Protein AF-A0A453MZ94-F1 (afdb_monomer)

Nearest PDB structures (foldseek):
  3von-assembly10_V  TM=6.474E-01  e=1.047E-07  Homo sapiens
  3von-assembly1_A  TM=6.525E-01  e=4.270E-07  Homo sapiens
  3von-assembly7_O  TM=6.422E-01  e=2.378E-07  Homo sapiens
  2zfy-assembly1_A  TM=6.353E-01  e=2.378E-07  Homo sapiens
  6ks5-assembly1_A  TM=3.663E-01  e=7.118E-03  Legionella pneumophila

Solvent-accessible surface area (backbone atoms only — not comparable to full-atom values): 12414 Å² total; per-residue (Å²): 133,82,83,75,75,79,85,77,70,60,67,77,54,43,64,60,12,46,50,46,40,51,55,49,51,53,52,53,53,49,51,69,69,45,99,59,55,75,65,58,44,49,51,53,53,50,60,60,67,65,45,66,86,78,40,45,45,36,54,43,30,54,24,45,50,23,38,53,46,41,67,75,42,38,89,75,44,36,86,75,35,66,56,40,59,76,61,77,42,52,67,68,56,46,30,59,70,53,43,43,45,82,94,52,78,79,52,71,68,51,50,35,35,41,26,58,75,68,70,43,30,31,30,40,34,40,89,92,40,100,59,69,47,70,62,32,73,59,96,91,49,97,60,62,79,42,41,34,39,39,78,88,85,49,79,42,85,56,77,84,78,77,82,65,82,76,78,72,71,83,80,81,80,81,76,85,80,84,88,86,90,84,91,84,84,88,81,90,86,86,83,86,84,88,77,90,133

Foldseek 3Di:
DDPPPPPLVLVVLQVVLVVLLVVVVVLLVVLVPDPDDPVVSVVVVCVCVVDCVSCVSPQLNLLVQLLSQCVVPVVVQQVVPCCCVVPVDPSSVCSVPARNDPPHDDDLSSVLSSCVSVVAWEWEDEPVDPDIDGSDDDPPDPDGPWYWYDDPRDTDTDDDDDDDPVVPPPPPPPDDDDDDDDDDDDDDDDDDDDDDD

InterPro domains:
  IPR019400 Peptidase C65, otubain [PF10275] (18-160)
  IPR038765 Papain-like cysteine peptidase superfamily [SSF54001] (11-161)
  IPR042467 Peptidase C65, otubain, subdomain 2 [G3DSA:1.20.1300.20] (1-120)

Radius of gyration: 31.37 Å; Cα contacts (8 Å, |Δi|>4): 162; chains: 1; bounding box: 86×93×52 Å

Mean predicted aligned error: 13.34 Å

Sequence (197 aa):
MSVQHANLGWNSEFSRTSRAFEELIEKVMRWKGTESTSSCRKEELLQFFSTYEKTQDIFAFLRLLVAIHICSHSEEYVPHIPEVDEGNCSLEVWCFEQVIPARVDADHVMLVALATALEVPLRTESFQQGYARDIYTGPGFPRPNVTLLYTGNHYNIIYPRAPSAESSSHQASKREDPADQSSSHQASQREEPAGQS

Structure (mmCIF, N/CA/C/O backbone):
data_AF-A0A453MZ94-F1
#
_entry.id   AF-A0A453MZ94-F1
#
loop_
_atom_site.group_PDB
_atom_site.id
_atom_site.type_symbol
_atom_site.label_atom_id
_atom_site.label_alt_id
_atom_site.label_comp_id
_atom_site.label_asym_id
_atom_site.label_entity_id
_atom_site.label_seq_id
_atom_site.pdbx_PDB_ins_code
_atom_site.Cartn_x
_atom_site.Cartn_y
_atom_site.Cartn_z
_atom_site.occupancy
_atom_site.B_iso_or_equiv
_atom_site.auth_seq_id
_atom_site.auth_comp_id
_atom_site.auth_asym_id
_atom_site.auth_atom_id
_atom_site.pdbx_PDB_model_num
ATOM 1 N N . MET A 1 1 ? 24.591 -18.208 -5.901 1.00 31.61 1 MET A N 1
ATOM 2 C CA . MET A 1 1 ? 24.504 -16.887 -6.553 1.00 31.61 1 MET A CA 1
ATOM 3 C C . MET A 1 1 ? 24.028 -15.910 -5.498 1.00 31.61 1 MET A C 1
ATOM 5 O O . MET A 1 1 ? 22.999 -16.162 -4.892 1.00 31.61 1 MET A O 1
ATOM 9 N N . SER A 1 2 ? 24.850 -14.915 -5.170 1.00 29.02 2 SER A N 1
ATOM 10 C CA . SER A 1 2 ? 24.552 -13.935 -4.121 1.00 29.02 2 SER A CA 1
ATOM 11 C C . SER A 1 2 ? 23.527 -12.952 -4.669 1.00 29.02 2 SER A C 1
ATOM 13 O O . SER A 1 2 ? 23.816 -12.298 -5.668 1.00 29.02 2 SER A O 1
ATOM 15 N N . VAL A 1 3 ? 22.351 -12.866 -4.046 1.00 37.78 3 VAL A N 1
ATOM 16 C CA . VAL A 1 3 ? 21.353 -11.839 -4.361 1.00 37.78 3 VAL A CA 1
ATOM 17 C C . VAL A 1 3 ? 21.993 -10.496 -4.019 1.00 37.78 3 VAL A C 1
ATOM 19 O O . VAL A 1 3 ? 22.189 -10.166 -2.851 1.00 37.78 3 VAL A O 1
ATOM 22 N N . GLN A 1 4 ? 22.440 -9.763 -5.036 1.00 37.84 4 GLN A N 1
ATOM 23 C CA . GLN A 1 4 ? 22.851 -8.380 -4.853 1.00 37.84 4 GLN A CA 1
ATOM 24 C C . GLN A 1 4 ? 21.572 -7.585 -4.620 1.00 37.84 4 GLN A C 1
ATOM 26 O O . GLN A 1 4 ? 20.816 -7.331 -5.552 1.00 37.84 4 GLN A O 1
ATOM 31 N N . HIS A 1 5 ? 21.310 -7.230 -3.362 1.00 41.69 5 HIS A N 1
ATOM 32 C CA . HIS A 1 5 ? 20.290 -6.239 -3.051 1.00 41.69 5 HIS A CA 1
ATOM 33 C C . HIS A 1 5 ? 20.689 -4.942 -3.754 1.00 41.69 5 HIS A C 1
ATOM 35 O O . HIS A 1 5 ? 21.712 -4.339 -3.419 1.00 41.69 5 HIS A O 1
ATOM 41 N N . ALA A 1 6 ? 19.915 -4.553 -4.765 1.00 42.66 6 ALA A N 1
ATOM 42 C CA . ALA A 1 6 ? 20.095 -3.293 -5.456 1.00 42.66 6 ALA A CA 1
ATOM 43 C C . ALA A 1 6 ? 20.072 -2.163 -4.412 1.00 42.66 6 ALA A C 1
ATOM 45 O O . ALA A 1 6 ? 19.099 -1.981 -3.680 1.00 42.66 6 ALA A O 1
ATOM 46 N N . ASN A 1 7 ? 21.183 -1.437 -4.288 1.00 49.91 7 ASN A N 1
ATOM 47 C CA . ASN A 1 7 ? 21.304 -0.325 -3.353 1.00 49.91 7 ASN A CA 1
ATOM 48 C C . ASN A 1 7 ? 20.678 0.918 -3.997 1.00 49.91 7 ASN A C 1
ATOM 50 O O . ASN A 1 7 ? 21.371 1.783 -4.523 1.00 49.91 7 ASN A O 1
ATOM 54 N N . LEU A 1 8 ? 19.345 0.948 -4.021 1.00 54.16 8 LEU A N 1
ATOM 55 C CA . LEU A 1 8 ? 18.533 1.915 -4.768 1.00 54.16 8 LEU A CA 1
ATOM 56 C C . LEU A 1 8 ? 18.361 3.264 -4.043 1.00 54.16 8 LEU A C 1
ATOM 58 O O . LEU A 1 8 ? 17.528 4.078 -4.424 1.00 54.16 8 LEU A O 1
ATOM 62 N N . GLY A 1 9 ? 19.115 3.518 -2.967 1.00 52.50 9 GLY A N 1
ATOM 63 C CA . GLY A 1 9 ? 18.997 4.747 -2.170 1.00 52.50 9 GLY A CA 1
ATOM 64 C C . GLY A 1 9 ? 17.709 4.853 -1.338 1.00 52.50 9 GLY A C 1
ATOM 65 O O . GLY A 1 9 ? 17.597 5.749 -0.510 1.00 52.50 9 GLY A O 1
ATOM 66 N N . TRP A 1 10 ? 16.773 3.907 -1.479 1.00 58.75 10 TRP A N 1
ATOM 67 C CA . TRP A 1 10 ? 15.499 3.842 -0.742 1.00 58.75 10 TRP A CA 1
ATOM 68 C C . TRP A 1 10 ? 15.674 3.644 0.773 1.00 58.75 10 TRP A C 1
ATOM 70 O O . TRP A 1 10 ? 14.780 3.931 1.571 1.00 58.75 10 TRP A O 1
ATOM 80 N N . ASN A 1 11 ? 16.852 3.172 1.182 1.00 60.88 11 ASN A N 1
ATOM 81 C CA . ASN A 1 11 ? 17.160 2.784 2.555 1.00 60.88 11 ASN A CA 1
ATOM 82 C C . ASN A 1 11 ? 17.112 3.959 3.543 1.00 60.88 11 ASN A C 1
ATOM 84 O O . ASN A 1 11 ? 16.934 3.727 4.739 1.00 60.88 11 ASN A O 1
ATOM 88 N N . SER A 1 12 ? 17.279 5.204 3.075 1.00 69.38 12 SER A N 1
ATOM 89 C CA . SER A 1 12 ? 17.292 6.373 3.965 1.00 69.38 12 SER A CA 1
ATOM 90 C C . SER A 1 12 ? 15.936 6.602 4.632 1.00 69.38 12 SER A C 1
ATOM 92 O O . SER A 1 12 ? 15.880 6.936 5.813 1.00 69.38 12 SER A O 1
ATOM 94 N N . GLU A 1 13 ? 14.847 6.362 3.899 1.00 79.75 13 GLU A N 1
ATOM 95 C CA . GLU A 1 13 ? 13.480 6.535 4.397 1.00 79.75 13 GLU A CA 1
ATOM 96 C C . GLU A 1 13 ? 12.927 5.249 5.021 1.00 79.75 13 GLU A C 1
ATOM 98 O O . GLU A 1 13 ? 12.027 5.309 5.863 1.00 79.75 13 GLU A O 1
ATOM 103 N N . PHE A 1 14 ? 13.480 4.086 4.655 1.00 86.75 14 PHE A N 1
ATOM 104 C CA . PHE A 1 14 ? 13.006 2.784 5.126 1.00 86.75 14 PHE A CA 1
ATOM 105 C C . PHE A 1 14 ? 12.965 2.707 6.654 1.00 86.75 14 PHE A C 1
ATOM 107 O O . PHE A 1 14 ? 11.929 2.377 7.212 1.00 86.75 14 PHE A O 1
ATOM 114 N N . SER A 1 15 ? 14.045 3.089 7.346 1.00 90.12 15 SER A N 1
ATOM 115 C CA . SER A 1 15 ? 14.091 2.996 8.813 1.00 90.12 15 SER A CA 1
ATOM 116 C C . SER A 1 15 ? 13.060 3.894 9.508 1.00 90.12 15 SER A C 1
ATOM 118 O O . SER A 1 15 ? 12.489 3.497 10.523 1.00 90.12 15 SER A O 1
ATOM 120 N N . ARG A 1 16 ? 12.804 5.101 8.980 1.00 92.56 16 ARG A N 1
ATOM 121 C CA . ARG A 1 16 ? 11.799 6.012 9.551 1.00 92.56 16 ARG A CA 1
ATOM 122 C C . ARG A 1 16 ? 10.390 5.466 9.333 1.00 92.56 16 ARG A C 1
ATOM 124 O O . ARG A 1 16 ? 9.587 5.419 10.260 1.00 92.56 16 ARG A O 1
ATOM 131 N N . THR A 1 17 ? 10.108 5.057 8.103 1.00 93.94 17 THR A N 1
ATOM 132 C CA . THR A 1 17 ? 8.780 4.602 7.684 1.00 93.94 17 THR A CA 1
ATOM 133 C C . THR A 1 17 ? 8.428 3.238 8.289 1.00 93.94 17 THR A C 1
ATOM 135 O O . THR A 1 17 ? 7.308 3.064 8.770 1.00 93.94 17 THR A O 1
ATOM 138 N N . SER A 1 18 ? 9.387 2.309 8.392 1.00 94.31 18 SER A N 1
ATOM 139 C CA . SER A 1 18 ? 9.202 1.014 9.063 1.00 94.31 18 SER A CA 1
ATOM 140 C C . SER A 1 18 ? 8.875 1.190 10.540 1.00 94.31 18 SER A C 1
ATOM 142 O O . SER A 1 18 ? 7.919 0.597 11.028 1.00 94.31 18 SER A O 1
ATOM 144 N N . ARG A 1 19 ? 9.588 2.086 11.232 1.00 95.00 19 ARG A N 1
ATOM 145 C CA . ARG A 1 19 ? 9.297 2.420 12.629 1.00 95.00 19 ARG A CA 1
ATOM 146 C C . ARG A 1 19 ? 7.881 2.975 12.796 1.00 95.00 19 ARG A C 1
ATOM 148 O O . ARG A 1 19 ? 7.181 2.592 13.726 1.00 95.00 19 ARG A O 1
ATOM 155 N N . ALA A 1 20 ? 7.432 3.851 11.897 1.00 94.56 20 ALA A N 1
ATOM 156 C CA . ALA A 1 20 ? 6.067 4.376 11.947 1.00 94.56 20 ALA A CA 1
ATOM 157 C C . ALA A 1 20 ? 5.010 3.267 11.776 1.00 94.56 20 ALA A C 1
ATOM 159 O O . ALA A 1 20 ? 3.962 3.301 12.426 1.00 94.56 20 ALA A O 1
ATOM 160 N N . PHE A 1 21 ? 5.284 2.274 10.924 1.00 95.56 21 PHE A N 1
ATOM 161 C CA . PHE A 1 21 ? 4.426 1.102 10.766 1.00 95.56 21 PHE A CA 1
ATOM 162 C C . PHE A 1 21 ? 4.440 0.200 12.010 1.00 95.56 21 PHE A C 1
ATOM 164 O O . PHE A 1 21 ? 3.376 -0.190 12.485 1.00 95.56 21 PHE A O 1
ATOM 171 N N . GLU A 1 22 ? 5.608 -0.070 12.594 1.00 95.44 22 GLU A N 1
ATOM 172 C CA . GLU A 1 22 ? 5.738 -0.815 13.855 1.00 95.44 22 GLU A CA 1
ATOM 173 C C . GLU A 1 22 ? 4.937 -0.148 14.985 1.00 95.44 22 GLU A C 1
ATOM 175 O O . GLU A 1 22 ? 4.125 -0.801 15.642 1.00 95.44 22 GLU A O 1
ATOM 180 N N . GLU A 1 23 ? 5.060 1.173 15.141 1.00 94.62 23 GLU A N 1
ATOM 181 C CA . GLU A 1 23 ? 4.305 1.945 16.135 1.00 94.62 23 GLU A CA 1
ATOM 182 C C . GLU A 1 23 ? 2.781 1.877 15.908 1.00 94.62 23 GLU A C 1
ATOM 184 O O . GLU A 1 23 ? 2.005 1.906 16.871 1.00 94.62 23 GLU A O 1
ATOM 189 N N . LEU A 1 24 ? 2.316 1.781 14.654 1.00 94.12 24 LEU A N 1
ATOM 190 C CA . LEU A 1 24 ? 0.905 1.514 14.348 1.00 94.12 24 LEU A CA 1
ATOM 191 C C . LEU A 1 24 ? 0.495 0.123 14.852 1.00 94.12 24 LEU A C 1
ATOM 193 O O . LEU A 1 24 ? -0.540 -0.000 15.513 1.00 94.12 24 LEU A O 1
ATOM 197 N N . ILE A 1 25 ? 1.283 -0.912 14.558 1.00 93.38 25 ILE A N 1
ATOM 198 C CA . ILE A 1 25 ? 0.979 -2.286 14.973 1.00 93.38 25 ILE A CA 1
ATOM 199 C C . ILE A 1 25 ? 0.912 -2.388 16.501 1.00 93.38 25 ILE A C 1
ATOM 201 O O . ILE A 1 25 ? -0.057 -2.934 17.034 1.00 93.38 25 ILE A O 1
ATOM 205 N N . GLU A 1 26 ? 1.864 -1.790 17.218 1.00 93.50 26 GLU A N 1
ATOM 206 C CA . GLU A 1 26 ? 1.863 -1.737 18.684 1.00 93.50 26 GLU A CA 1
ATOM 207 C C . GLU A 1 26 ? 0.604 -1.060 19.243 1.00 93.50 26 GLU A C 1
ATOM 209 O O . GLU A 1 26 ? -0.034 -1.573 20.171 1.00 93.50 26 GLU A O 1
ATOM 214 N N . LYS A 1 27 ? 0.194 0.075 18.656 1.00 91.31 27 LYS A N 1
ATOM 215 C CA . LYS A 1 27 ? -1.036 0.782 19.049 1.00 91.31 27 LYS A CA 1
ATOM 216 C C . LYS A 1 27 ? -2.269 -0.094 18.855 1.00 91.31 27 LYS A C 1
ATOM 218 O O . LYS A 1 27 ? -3.070 -0.211 19.781 1.00 91.31 27 LYS A O 1
ATOM 223 N N . VAL A 1 28 ? -2.388 -0.756 17.704 1.00 89.56 28 VAL A N 1
ATOM 224 C CA . VAL A 1 28 ? -3.508 -1.660 17.402 1.00 89.56 28 VAL A CA 1
ATOM 225 C C . VAL A 1 28 ? -3.540 -2.850 18.361 1.00 89.56 28 VAL A C 1
ATOM 227 O O . VAL A 1 28 ? -4.609 -3.210 18.860 1.00 89.56 28 VAL A O 1
ATOM 230 N N . MET A 1 29 ? -2.384 -3.444 18.673 1.00 89.81 29 MET A N 1
ATOM 231 C CA . MET A 1 29 ? -2.296 -4.534 19.648 1.00 89.81 29 MET A CA 1
ATOM 232 C C . MET A 1 29 ? -2.751 -4.090 21.039 1.00 89.81 29 MET A C 1
ATOM 234 O O . MET A 1 29 ? -3.520 -4.807 21.682 1.00 89.81 29 MET A O 1
ATOM 238 N N . ARG A 1 30 ? -2.346 -2.894 21.477 1.00 89.94 30 ARG A N 1
ATOM 239 C CA . ARG A 1 30 ? -2.773 -2.320 22.756 1.00 89.94 30 ARG A CA 1
ATOM 240 C C . ARG A 1 30 ? -4.279 -2.081 22.798 1.00 89.94 30 ARG A C 1
ATOM 242 O O . ARG A 1 30 ? -4.924 -2.533 23.735 1.00 89.94 30 ARG A O 1
ATOM 249 N N . TRP A 1 31 ? -4.854 -1.444 21.776 1.00 86.69 31 TRP A N 1
ATOM 250 C CA . TRP A 1 31 ? -6.302 -1.210 21.710 1.00 86.69 31 TRP A CA 1
ATOM 251 C C . TRP A 1 31 ? -7.097 -2.515 21.726 1.00 86.69 31 TRP A C 1
ATOM 253 O O . TRP A 1 31 ? -8.164 -2.586 22.326 1.00 86.69 31 TRP A O 1
ATOM 263 N N . LYS A 1 32 ? -6.571 -3.577 21.103 1.00 83.12 32 LYS A N 1
ATOM 264 C CA . LYS A 1 32 ? -7.185 -4.910 21.138 1.00 83.12 32 LYS A CA 1
ATOM 265 C C . LYS A 1 32 ? -7.108 -5.568 22.523 1.00 83.12 32 LYS A C 1
ATOM 267 O O . LYS A 1 32 ? -8.011 -6.331 22.850 1.00 83.12 32 LYS A O 1
ATOM 272 N N . GLY A 1 33 ? -6.036 -5.324 23.278 1.00 77.44 33 GLY A N 1
ATOM 273 C CA . GLY A 1 33 ? -5.783 -5.932 24.589 1.00 77.44 33 GLY A CA 1
ATOM 2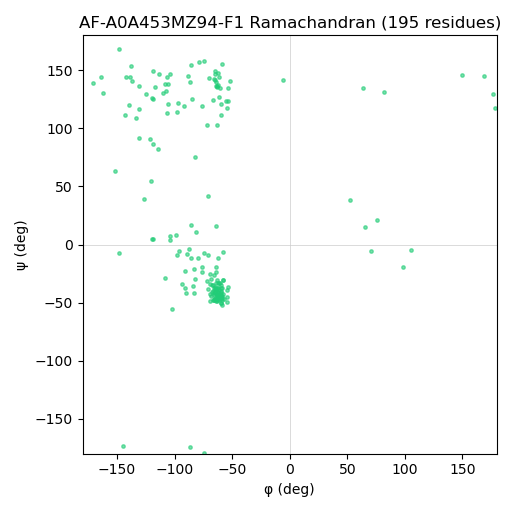74 C C . GLY A 1 33 ? -6.482 -5.242 25.763 1.00 77.44 33 GLY A C 1
ATOM 275 O O . GLY A 1 33 ? -6.672 -5.873 26.799 1.00 77.44 33 GLY A O 1
ATOM 276 N N . THR A 1 34 ? -6.880 -3.977 25.620 1.00 75.50 34 THR A N 1
ATOM 277 C CA . THR A 1 34 ? -7.686 -3.282 26.632 1.00 75.50 34 THR A CA 1
ATOM 278 C C . THR A 1 34 ? -9.102 -3.862 26.668 1.00 75.50 34 THR A C 1
ATOM 280 O O . THR A 1 34 ? -9.682 -4.153 25.620 1.00 75.50 34 THR A O 1
ATOM 283 N N . GLU A 1 35 ? -9.701 -3.966 27.857 1.00 68.75 35 GLU A N 1
ATOM 284 C CA . GLU A 1 35 ? -11.112 -4.333 28.081 1.00 68.75 35 GLU A CA 1
ATOM 285 C C . GLU A 1 35 ? -12.077 -3.205 27.638 1.00 68.75 35 GLU A C 1
ATOM 287 O O . GLU A 1 35 ? -13.034 -2.837 28.314 1.00 68.75 35 GLU A O 1
ATOM 292 N N . SER A 1 36 ? -11.787 -2.596 26.489 1.00 65.62 36 SER A N 1
ATOM 293 C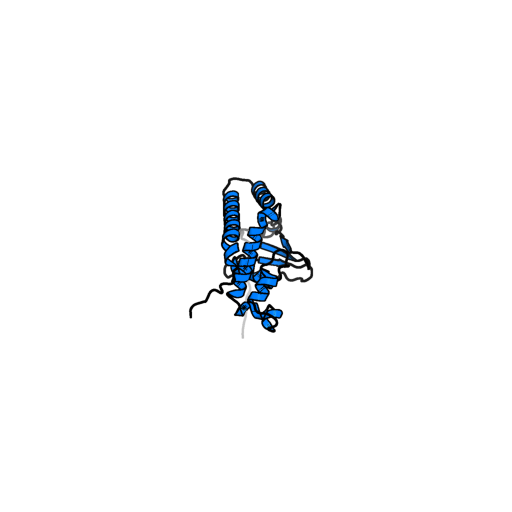 CA . SER A 1 36 ? -12.556 -1.524 25.875 1.00 65.62 36 SER A CA 1
ATOM 294 C C . SER A 1 36 ? -13.638 -2.102 24.970 1.00 65.62 36 SER A C 1
ATOM 296 O O . SER A 1 36 ? -13.450 -3.098 24.260 1.00 65.62 36 SER A O 1
ATOM 298 N N . THR A 1 37 ? -14.785 -1.427 24.928 1.00 75.81 37 THR A N 1
ATOM 299 C CA . THR A 1 37 ? -15.864 -1.772 23.997 1.00 75.81 37 THR A CA 1
ATOM 300 C C . THR A 1 37 ? -15.376 -1.697 22.542 1.00 75.81 37 THR A C 1
ATOM 302 O O . THR A 1 37 ? -14.424 -0.989 22.204 1.00 75.81 37 THR A O 1
ATOM 305 N N . SER A 1 38 ? -16.027 -2.429 21.634 1.00 76.25 38 SER A N 1
ATOM 306 C CA . SER A 1 38 ? -15.709 -2.370 20.197 1.00 76.25 38 SER A CA 1
ATOM 307 C C . SER A 1 38 ? -15.840 -0.962 19.599 1.00 76.25 38 SER A C 1
ATOM 309 O O . SER A 1 38 ? -15.084 -0.638 18.686 1.00 76.25 38 SER A O 1
ATOM 311 N N . SER A 1 39 ? -16.742 -0.119 20.123 1.00 80.38 39 SER A N 1
ATOM 312 C CA . SER A 1 39 ? -16.903 1.275 19.675 1.00 80.38 39 SER A CA 1
ATOM 313 C C . SER A 1 39 ? -15.675 2.121 19.996 1.00 80.38 39 SER A C 1
ATOM 315 O O . SER A 1 39 ? -15.138 2.774 19.108 1.00 80.38 39 SER A O 1
ATOM 317 N N . CYS A 1 40 ? -15.172 2.030 21.232 1.00 78.81 40 CYS A N 1
ATOM 318 C CA . CYS A 1 40 ? -14.000 2.787 21.671 1.00 78.81 40 CYS A CA 1
ATOM 319 C C . CYS A 1 40 ? -12.763 2.443 20.825 1.00 78.81 40 CYS A C 1
ATOM 321 O O . CYS A 1 40 ? -12.117 3.337 20.287 1.00 78.81 40 CYS A O 1
ATOM 323 N N . ARG A 1 41 ? -12.517 1.148 20.577 1.00 82.25 41 ARG A N 1
ATOM 324 C CA . ARG A 1 41 ? -11.411 0.693 19.712 1.00 82.25 41 ARG A CA 1
ATOM 325 C C . ARG A 1 41 ? -11.512 1.239 18.284 1.00 82.25 41 ARG A C 1
ATOM 327 O O . ARG A 1 41 ? -10.503 1.561 17.660 1.00 82.25 41 ARG A O 1
ATOM 334 N N . LYS A 1 42 ? -12.733 1.334 17.748 1.00 84.62 42 LYS A N 1
ATOM 335 C CA . LYS A 1 42 ? -12.983 1.898 16.416 1.00 84.62 42 LYS A CA 1
ATOM 336 C C . LYS A 1 42 ? -12.722 3.405 16.389 1.00 84.62 42 LYS A C 1
ATOM 338 O O . LYS A 1 42 ? -12.126 3.888 15.433 1.00 84.62 42 LYS A O 1
ATOM 343 N N . GLU A 1 43 ? -13.156 4.136 17.410 1.00 88.12 43 GLU A N 1
ATOM 344 C CA . GLU A 1 43 ? -12.917 5.578 17.534 1.00 88.12 43 GLU A CA 1
ATOM 345 C C . GLU A 1 43 ? -11.423 5.900 17.638 1.00 88.12 43 GLU A C 1
ATOM 347 O O . GLU A 1 43 ? -10.954 6.785 16.928 1.00 88.12 43 GLU A O 1
ATOM 352 N N . GLU A 1 44 ? -10.659 5.137 18.427 1.00 88.62 44 GLU A N 1
ATOM 353 C CA . GLU A 1 44 ? -9.200 5.285 18.531 1.00 88.62 44 GLU A CA 1
ATOM 354 C C . GLU A 1 44 ? -8.506 5.080 17.177 1.00 88.62 44 GLU A C 1
ATOM 356 O O . GLU A 1 44 ? -7.660 5.885 16.777 1.00 88.62 44 GLU A O 1
ATOM 361 N N . LEU A 1 45 ? -8.907 4.039 16.438 1.00 87.75 45 LEU A N 1
ATOM 362 C CA . LEU A 1 45 ? -8.384 3.765 15.102 1.00 87.75 45 LEU A CA 1
ATOM 363 C C . LEU A 1 45 ? -8.702 4.912 14.132 1.00 87.75 45 LEU A C 1
ATOM 365 O O . LEU A 1 45 ? -7.814 5.403 13.436 1.00 87.75 45 LEU A O 1
ATOM 369 N N . LEU A 1 46 ? -9.953 5.375 14.102 1.00 89.06 46 LEU A N 1
ATOM 370 C CA . LEU A 1 46 ? -10.367 6.481 13.236 1.00 89.06 46 LEU A CA 1
ATOM 371 C C . LEU A 1 46 ? -9.661 7.791 13.605 1.00 89.06 46 LEU A C 1
ATOM 373 O O . LEU A 1 46 ? -9.251 8.539 12.720 1.00 89.06 46 LEU A O 1
ATOM 377 N N . GLN A 1 47 ? -9.471 8.060 14.897 1.00 89.88 47 GLN A N 1
ATOM 378 C CA . GLN A 1 47 ? -8.740 9.232 15.367 1.00 89.88 47 GLN A CA 1
ATOM 379 C C . GLN A 1 47 ? -7.266 9.176 14.959 1.00 89.88 47 GLN A C 1
ATOM 381 O O . GLN A 1 47 ? -6.687 10.202 14.592 1.00 89.88 47 GLN A O 1
ATOM 386 N N . PHE A 1 48 ? -6.654 7.994 14.988 1.00 90.19 48 PHE A N 1
ATOM 387 C CA . PHE A 1 48 ? -5.281 7.808 14.536 1.00 90.19 48 PHE A CA 1
ATOM 388 C C . PHE A 1 48 ? -5.125 8.114 13.039 1.00 90.19 48 PHE A C 1
ATOM 390 O O . PHE A 1 48 ? -4.219 8.854 12.664 1.00 90.19 48 PHE A O 1
ATOM 397 N N . PHE A 1 49 ? -6.063 7.648 12.210 1.00 90.75 49 PHE A N 1
ATOM 398 C CA . PHE A 1 49 ? -6.105 7.910 10.764 1.00 90.75 49 PHE A CA 1
ATOM 399 C C . PHE A 1 49 ? -6.808 9.229 10.380 1.00 90.75 49 PHE A C 1
ATOM 401 O O . PHE A 1 49 ? -7.174 9.424 9.223 1.00 90.75 49 PHE A O 1
ATOM 408 N N . SER A 1 50 ? -7.000 10.155 11.328 1.00 88.12 50 SER A N 1
ATOM 409 C CA . SER A 1 50 ? -7.791 11.377 11.100 1.00 88.12 50 SER A CA 1
ATOM 410 C C . SER A 1 50 ? -7.152 12.397 10.154 1.00 88.12 50 SER A C 1
ATOM 412 O O . SER A 1 50 ? -7.879 13.188 9.555 1.00 88.12 50 SER A O 1
ATOM 414 N N . THR A 1 51 ? -5.820 12.418 10.020 1.00 85.62 51 THR A N 1
ATOM 415 C CA . THR A 1 51 ? -5.113 13.352 9.127 1.00 85.62 51 THR A CA 1
ATOM 416 C C . THR A 1 51 ? -3.972 12.664 8.388 1.00 85.62 51 THR A C 1
ATOM 418 O O . THR A 1 51 ? -3.276 11.814 8.947 1.00 85.62 51 THR A O 1
ATOM 421 N N . TYR A 1 52 ? -3.754 13.060 7.133 1.00 80.50 52 TYR A N 1
ATOM 422 C CA . TYR A 1 52 ? -2.755 12.439 6.263 1.00 80.50 52 TYR A CA 1
ATOM 423 C C . TYR A 1 52 ? -1.326 12.650 6.781 1.00 80.50 52 TYR A C 1
ATOM 425 O O . TYR A 1 52 ? -0.504 11.742 6.723 1.00 80.50 52 TYR A O 1
ATOM 433 N N . GLU A 1 53 ? -1.033 13.816 7.358 1.00 83.50 53 GLU A N 1
ATOM 434 C CA . GLU A 1 53 ? 0.293 14.169 7.878 1.00 83.50 53 GLU A CA 1
ATOM 435 C C . GLU A 1 53 ? 0.744 13.218 8.992 1.00 83.50 53 GLU A C 1
ATOM 437 O O . GLU A 1 53 ? 1.930 12.923 9.113 1.00 83.50 53 GLU A O 1
ATOM 442 N N . LYS A 1 54 ? -0.202 12.706 9.792 1.00 81.50 54 LYS A N 1
ATOM 443 C CA . LYS A 1 54 ? 0.089 11.775 10.891 1.00 81.50 54 LYS A CA 1
ATOM 444 C C . LYS A 1 54 ? 0.380 10.359 10.408 1.00 81.50 54 LYS A C 1
ATOM 446 O O . LYS A 1 54 ? 1.032 9.607 11.124 1.00 81.50 54 LYS A O 1
ATOM 451 N N . THR A 1 55 ? -0.109 9.987 9.226 1.00 91.19 55 THR A N 1
ATOM 452 C CA . THR A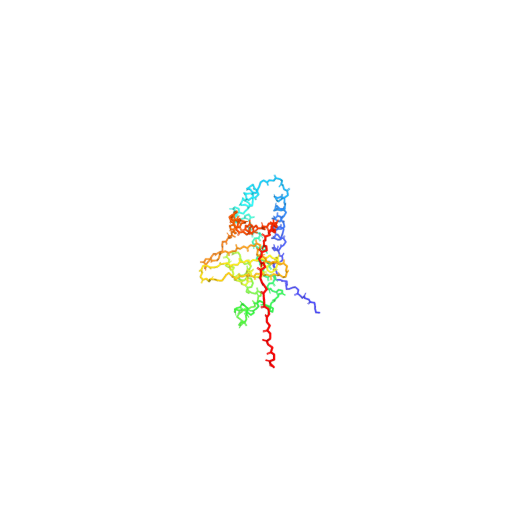 1 55 ? -0.034 8.612 8.711 1.00 91.19 55 THR A CA 1
ATOM 453 C C . THR A 1 55 ? 0.751 8.495 7.407 1.00 91.19 55 THR A C 1
ATOM 455 O O . THR A 1 55 ? 0.828 7.411 6.836 1.00 91.19 55 THR A O 1
ATOM 458 N N . GLN A 1 56 ? 1.357 9.581 6.924 1.00 93.06 56 GLN A N 1
ATOM 459 C CA . GLN A 1 56 ? 2.106 9.584 5.666 1.00 93.06 56 GLN A CA 1
ATOM 460 C C . GLN A 1 56 ? 3.279 8.598 5.674 1.00 93.06 56 GLN A C 1
ATOM 462 O O . GLN A 1 56 ? 3.469 7.893 4.690 1.00 93.06 56 GLN A O 1
ATOM 467 N N . ASP A 1 57 ? 4.009 8.485 6.790 1.00 93.56 57 ASP A N 1
ATOM 468 C CA . ASP A 1 57 ? 5.153 7.570 6.897 1.00 93.56 57 ASP A CA 1
ATOM 469 C C . ASP A 1 57 ? 4.707 6.098 6.878 1.00 93.56 57 ASP A C 1
ATOM 471 O O . ASP A 1 57 ? 5.413 5.248 6.343 1.00 93.56 57 ASP A O 1
ATOM 475 N N . ILE A 1 58 ? 3.496 5.802 7.367 1.00 95.12 58 ILE A N 1
ATOM 476 C CA . ILE A 1 58 ? 2.880 4.471 7.252 1.00 95.12 58 ILE A CA 1
ATOM 477 C C . ILE A 1 58 ? 2.594 4.158 5.782 1.00 95.12 58 ILE A C 1
ATOM 479 O O . ILE A 1 58 ? 2.944 3.087 5.296 1.00 95.12 58 ILE A O 1
ATOM 483 N N . PHE A 1 59 ? 1.987 5.091 5.043 1.00 93.81 59 PHE A N 1
ATOM 484 C CA . PHE A 1 59 ? 1.710 4.883 3.619 1.00 93.81 59 PHE A CA 1
ATOM 485 C C . PHE A 1 59 ? 2.984 4.815 2.773 1.00 93.81 59 PHE A C 1
ATOM 487 O O . PHE A 1 59 ? 3.028 4.054 1.809 1.00 93.81 59 PHE A O 1
ATOM 494 N N . ALA A 1 60 ? 4.016 5.578 3.135 1.00 94.06 60 ALA A N 1
ATOM 495 C CA . ALA A 1 60 ? 5.325 5.498 2.503 1.00 94.06 60 ALA A CA 1
ATOM 496 C C . ALA A 1 60 ? 5.969 4.123 2.732 1.00 94.06 60 ALA A C 1
ATOM 498 O O . ALA A 1 60 ? 6.469 3.530 1.780 1.00 94.06 60 ALA A O 1
ATOM 499 N N . PHE A 1 61 ? 5.875 3.569 3.948 1.00 95.88 61 PHE A N 1
ATOM 500 C CA . PHE A 1 61 ? 6.337 2.207 4.224 1.00 95.88 61 PHE A CA 1
ATOM 501 C C . PHE A 1 61 ? 5.618 1.172 3.356 1.00 95.88 61 PHE A C 1
ATOM 503 O O . PHE A 1 61 ? 6.271 0.342 2.731 1.00 95.88 61 PHE A O 1
ATOM 510 N N . LEU A 1 62 ? 4.284 1.235 3.274 1.00 96.50 62 LEU A N 1
ATOM 511 C CA . LEU A 1 62 ? 3.506 0.290 2.465 1.00 96.50 62 LEU A CA 1
ATOM 512 C C . LEU A 1 62 ? 3.879 0.375 0.977 1.00 96.50 62 LEU A C 1
ATOM 514 O O . LEU A 1 62 ? 4.010 -0.657 0.328 1.00 96.50 62 LEU A O 1
ATOM 518 N N . ARG A 1 63 ? 4.113 1.581 0.443 1.00 95.94 63 ARG A N 1
ATOM 519 C CA . ARG A 1 63 ? 4.590 1.764 -0.938 1.00 95.94 63 ARG A CA 1
ATOM 520 C C . ARG A 1 63 ? 6.000 1.210 -1.152 1.00 95.94 63 ARG A C 1
ATOM 522 O O . ARG A 1 63 ? 6.243 0.544 -2.155 1.00 95.94 63 ARG A O 1
ATOM 529 N N . LEU A 1 64 ? 6.914 1.424 -0.203 1.00 95.44 64 LEU A N 1
ATOM 530 C CA . LEU A 1 64 ? 8.253 0.829 -0.245 1.00 95.44 64 LEU A CA 1
ATOM 531 C C . LEU A 1 64 ? 8.192 -0.701 -0.197 1.00 95.44 64 LEU A C 1
ATOM 533 O O . LEU A 1 64 ? 8.897 -1.357 -0.957 1.00 95.44 64 LEU A O 1
ATOM 537 N N . LEU A 1 65 ? 7.329 -1.270 0.648 1.00 95.81 65 LEU A N 1
ATOM 538 C CA . LEU A 1 65 ? 7.121 -2.713 0.734 1.00 95.81 65 LEU A CA 1
ATOM 539 C C . LEU A 1 65 ? 6.653 -3.291 -0.608 1.00 95.81 65 LEU A C 1
ATOM 541 O O . LEU A 1 65 ? 7.197 -4.301 -1.049 1.00 95.81 65 LEU A O 1
ATOM 545 N N . VAL A 1 66 ? 5.703 -2.629 -1.277 1.00 97.00 66 VAL A N 1
ATOM 546 C CA . VAL A 1 66 ? 5.236 -3.017 -2.618 1.00 97.00 66 VAL A CA 1
ATOM 547 C C . VAL A 1 66 ? 6.380 -2.989 -3.627 1.00 97.00 66 VAL A C 1
ATOM 549 O O . VAL A 1 66 ? 6.604 -3.987 -4.307 1.00 97.00 66 VAL A O 1
ATOM 552 N N . ALA A 1 67 ? 7.140 -1.892 -3.694 1.00 96.06 67 ALA A N 1
ATOM 553 C CA . ALA A 1 67 ? 8.261 -1.768 -4.625 1.00 96.06 67 ALA A CA 1
ATOM 554 C C . ALA A 1 67 ? 9.325 -2.853 -4.391 1.00 96.06 67 ALA A C 1
ATOM 556 O O . ALA A 1 67 ? 9.760 -3.513 -5.332 1.00 96.06 67 ALA A O 1
ATOM 557 N N . ILE A 1 68 ? 9.700 -3.092 -3.128 1.00 95.12 68 ILE A N 1
ATOM 558 C CA . ILE A 1 68 ? 10.647 -4.149 -2.749 1.00 95.12 68 ILE A CA 1
ATOM 559 C C . ILE A 1 68 ? 10.116 -5.522 -3.166 1.00 95.12 68 ILE A C 1
ATOM 561 O O . ILE A 1 68 ? 10.872 -6.319 -3.722 1.00 95.12 68 ILE A O 1
ATOM 565 N N . HIS A 1 69 ? 8.837 -5.809 -2.913 1.00 96.50 69 HIS A N 1
ATOM 566 C CA . HIS A 1 69 ? 8.237 -7.098 -3.239 1.00 96.50 69 HIS A CA 1
ATOM 567 C C . HIS A 1 69 ? 8.196 -7.346 -4.752 1.00 96.50 69 HIS A C 1
ATOM 569 O O . HIS A 1 69 ? 8.630 -8.412 -5.188 1.00 96.50 69 HIS A O 1
ATOM 575 N N . ILE A 1 70 ? 7.766 -6.350 -5.537 1.00 97.06 70 ILE A N 1
ATOM 576 C CA . ILE A 1 70 ? 7.742 -6.401 -7.006 1.00 97.06 70 ILE A CA 1
ATOM 577 C C . ILE A 1 70 ? 9.151 -6.629 -7.560 1.00 97.06 70 ILE A C 1
ATOM 579 O O . ILE A 1 70 ? 9.364 -7.553 -8.341 1.00 97.06 70 ILE A O 1
ATOM 583 N N . CYS A 1 71 ? 10.139 -5.845 -7.115 1.00 95.88 71 CYS A N 1
ATOM 584 C CA . CYS A 1 71 ? 11.524 -6.003 -7.566 1.00 95.88 71 CYS A CA 1
ATOM 585 C C . CYS A 1 71 ? 12.129 -7.358 -7.167 1.00 95.88 71 CYS A C 1
ATOM 587 O O . CYS A 1 71 ? 12.936 -7.908 -7.912 1.00 95.88 71 CYS A O 1
ATOM 589 N N . SER A 1 72 ? 11.746 -7.908 -6.010 1.00 96.25 72 SER A N 1
ATOM 590 C CA . SER A 1 72 ? 12.263 -9.198 -5.523 1.00 96.25 72 SER A CA 1
ATOM 591 C C . SER A 1 72 ? 11.659 -10.409 -6.243 1.00 96.25 72 SER A C 1
ATOM 593 O O . SER A 1 72 ? 12.251 -11.485 -6.202 1.00 96.25 72 SER A O 1
ATOM 595 N N . HIS A 1 73 ? 10.511 -10.241 -6.904 1.00 96.62 73 HIS A N 1
ATOM 596 C CA . HIS A 1 73 ? 9.786 -11.293 -7.627 1.00 96.62 73 HIS A CA 1
ATOM 597 C C . HIS A 1 73 ? 9.512 -10.862 -9.074 1.00 96.62 73 HIS A C 1
ATOM 599 O O . HIS A 1 73 ? 8.435 -11.090 -9.617 1.00 96.62 73 HIS A O 1
ATOM 605 N N . SER A 1 74 ? 10.484 -10.193 -9.698 1.00 95.81 74 SER A N 1
ATOM 606 C CA . SER A 1 74 ? 10.314 -9.528 -10.995 1.00 95.81 74 SER A CA 1
ATOM 607 C C . SER A 1 74 ? 9.772 -10.445 -12.095 1.00 95.81 74 SER A C 1
ATOM 609 O O . SER A 1 74 ? 8.941 -10.005 -12.881 1.00 95.81 74 SER A O 1
ATOM 611 N N . GLU A 1 75 ? 10.170 -11.719 -12.119 1.00 96.12 75 GLU A N 1
ATOM 612 C CA . GLU A 1 75 ? 9.681 -12.713 -13.087 1.00 96.12 75 GLU A CA 1
ATOM 613 C C . GLU A 1 75 ? 8.151 -12.887 -13.059 1.00 96.12 75 GLU A C 1
ATOM 615 O O . GLU A 1 75 ? 7.549 -13.169 -14.092 1.00 96.12 75 GLU A O 1
ATOM 620 N N . GLU A 1 76 ? 7.515 -12.691 -11.900 1.00 95.81 76 GLU A N 1
ATOM 621 C CA . GLU A 1 76 ? 6.060 -12.786 -11.732 1.00 95.81 76 GLU A CA 1
ATOM 622 C C . GLU A 1 76 ? 5.347 -11.479 -12.108 1.00 95.81 76 GLU A C 1
ATOM 624 O O . GLU A 1 76 ? 4.252 -11.504 -12.665 1.00 95.81 76 GLU A O 1
ATOM 629 N N . TYR A 1 77 ? 5.965 -10.330 -11.826 1.00 96.56 77 TYR A N 1
ATOM 630 C CA . TYR A 1 77 ? 5.311 -9.026 -11.962 1.00 96.56 77 TYR A CA 1
ATOM 631 C C . TYR A 1 77 ? 5.545 -8.341 -13.310 1.00 96.56 77 TYR A C 1
ATOM 633 O O . TYR A 1 77 ? 4.640 -7.667 -13.799 1.00 96.56 77 TYR A O 1
ATOM 641 N N . VAL A 1 78 ? 6.720 -8.505 -13.927 1.00 97.00 78 VAL A N 1
ATOM 642 C CA . VAL A 1 78 ? 7.074 -7.827 -15.189 1.00 97.00 78 VAL A CA 1
ATOM 643 C C . VAL A 1 78 ? 6.042 -8.065 -16.301 1.00 97.00 78 VAL A C 1
ATOM 645 O O . VAL A 1 78 ? 5.604 -7.069 -16.871 1.00 97.00 78 VAL A O 1
ATOM 648 N N . PRO A 1 79 ? 5.534 -9.293 -16.548 1.00 97.31 79 PRO A N 1
ATOM 649 C CA . PRO A 1 79 ? 4.523 -9.529 -17.590 1.00 97.31 79 PRO A CA 1
ATOM 650 C C . PRO A 1 79 ? 3.189 -8.789 -17.378 1.00 97.31 79 PRO A C 1
ATOM 652 O O . PRO A 1 79 ? 2.323 -8.784 -18.253 1.00 97.31 79 PRO A O 1
ATOM 655 N N . HIS A 1 80 ? 2.974 -8.215 -16.192 1.00 96.00 80 HIS A N 1
ATOM 656 C CA . HIS A 1 80 ? 1.777 -7.460 -15.829 1.00 96.00 80 HIS A CA 1
ATOM 657 C C . HIS A 1 80 ? 2.003 -5.943 -15.812 1.00 96.00 80 HIS A C 1
ATOM 659 O O . HIS A 1 80 ? 1.077 -5.206 -15.478 1.00 96.00 80 HIS A O 1
ATOM 665 N N . ILE A 1 81 ? 3.200 -5.484 -16.188 1.00 96.44 81 ILE A N 1
ATOM 666 C CA . ILE A 1 81 ? 3.590 -4.075 -16.248 1.00 96.44 81 ILE A CA 1
ATOM 667 C C . ILE A 1 81 ? 4.024 -3.772 -17.693 1.00 96.44 81 ILE A C 1
ATOM 669 O O . ILE A 1 81 ? 5.200 -3.957 -18.019 1.00 96.44 81 ILE A O 1
ATOM 673 N N . PRO A 1 82 ? 3.106 -3.330 -18.577 1.00 95.44 82 PRO A N 1
ATOM 674 C CA . PRO A 1 82 ? 3.386 -3.164 -20.006 1.00 95.44 82 PRO A CA 1
ATOM 675 C C . PRO A 1 82 ? 4.604 -2.286 -20.301 1.00 95.44 82 PRO A C 1
ATOM 677 O O . PRO A 1 82 ? 5.412 -2.615 -21.163 1.00 95.44 82 PRO A O 1
ATOM 680 N N . GLU A 1 83 ? 4.797 -1.201 -19.549 1.00 94.81 83 GLU A N 1
ATOM 681 C CA . GLU A 1 83 ? 5.926 -0.290 -19.736 1.00 94.81 83 GLU A CA 1
ATOM 682 C C . GLU A 1 83 ? 7.283 -0.967 -19.487 1.00 94.81 83 GLU A C 1
ATOM 684 O O . GLU A 1 83 ? 8.282 -0.602 -20.108 1.00 94.81 83 GLU A O 1
ATOM 689 N N . VAL A 1 84 ? 7.326 -1.961 -18.600 1.00 96.94 84 VAL A N 1
ATOM 690 C CA . VAL A 1 84 ? 8.548 -2.708 -18.284 1.00 96.94 84 VAL A CA 1
ATOM 691 C C . VAL A 1 84 ? 8.697 -3.918 -19.207 1.00 96.94 84 VAL A C 1
ATOM 693 O O . VAL A 1 84 ? 9.795 -4.156 -19.706 1.00 96.94 84 VAL A O 1
ATOM 696 N N . ASP A 1 85 ? 7.611 -4.648 -19.481 1.00 96.62 85 ASP A N 1
ATOM 697 C CA . ASP A 1 85 ? 7.604 -5.833 -20.357 1.00 96.62 85 ASP A CA 1
ATOM 698 C C . ASP A 1 85 ? 8.004 -5.493 -21.801 1.00 96.62 85 ASP A C 1
ATOM 700 O O . ASP A 1 85 ? 8.807 -6.188 -22.422 1.00 96.62 85 ASP A O 1
ATOM 704 N N . GLU A 1 86 ? 7.523 -4.357 -22.314 1.00 96.69 86 GLU A N 1
ATOM 705 C CA . GLU A 1 86 ? 7.883 -3.844 -23.641 1.00 96.69 86 GLU A CA 1
ATOM 706 C C . GLU A 1 86 ? 9.302 -3.246 -23.690 1.00 96.69 86 GLU A C 1
ATOM 708 O O . GLU A 1 86 ? 9.803 -2.906 -24.764 1.00 96.69 86 GLU A O 1
ATOM 713 N N . GLY A 1 87 ? 9.967 -3.112 -22.537 1.00 94.56 87 GLY A N 1
ATOM 714 C CA . GLY A 1 87 ? 11.303 -2.532 -22.422 1.00 94.56 87 GLY A CA 1
ATOM 715 C C . GLY A 1 87 ? 11.339 -1.004 -22.531 1.00 94.56 87 GLY A C 1
ATOM 716 O O . GLY A 1 87 ? 12.399 -0.449 -22.828 1.00 94.56 87 GLY A O 1
ATOM 717 N N . ASN A 1 88 ? 10.216 -0.312 -22.292 1.00 95.44 88 ASN A N 1
ATOM 718 C CA . ASN A 1 88 ? 10.152 1.154 -22.328 1.00 95.44 88 ASN A CA 1
ATOM 719 C C . ASN A 1 88 ? 10.878 1.788 -21.125 1.00 95.44 88 ASN A C 1
ATOM 721 O O . ASN A 1 88 ? 11.454 2.871 -21.254 1.00 95.44 88 ASN A O 1
ATOM 725 N N . CYS A 1 89 ? 10.894 1.120 -19.967 1.00 95.44 89 CYS A N 1
ATOM 726 C CA . CYS A 1 89 ? 11.710 1.493 -18.809 1.00 95.44 89 CYS A CA 1
ATOM 727 C C . CYS A 1 89 ? 12.152 0.264 -17.992 1.00 95.44 89 CYS A C 1
ATOM 729 O O . CYS A 1 89 ? 11.674 -0.848 -18.203 1.00 95.44 89 CYS A O 1
ATOM 731 N N . SER A 1 90 ? 13.098 0.449 -17.061 1.00 96.12 90 SER A N 1
ATOM 732 C CA . SER A 1 90 ? 13.471 -0.621 -16.126 1.00 96.12 90 SER A CA 1
ATOM 733 C C . SER A 1 90 ? 12.449 -0.741 -14.994 1.00 96.12 90 SER A C 1
ATOM 735 O O . SER A 1 90 ? 11.773 0.233 -14.650 1.00 96.12 90 SER A O 1
ATOM 737 N N . LEU A 1 91 ? 12.374 -1.917 -14.365 1.00 96.06 91 LEU A N 1
ATOM 738 C CA . LEU A 1 91 ? 11.462 -2.154 -13.243 1.00 96.06 91 LEU A CA 1
ATOM 739 C C . LEU A 1 91 ? 11.722 -1.193 -12.073 1.00 96.06 91 LEU A C 1
ATOM 741 O O . LEU A 1 91 ? 10.791 -0.723 -11.428 1.00 96.06 91 LEU A O 1
ATOM 745 N N . GLU A 1 92 ? 12.986 -0.866 -11.811 1.00 94.12 92 GLU A N 1
ATOM 746 C CA . GLU A 1 92 ? 13.382 0.069 -10.758 1.00 94.12 92 GLU A CA 1
ATOM 747 C C . G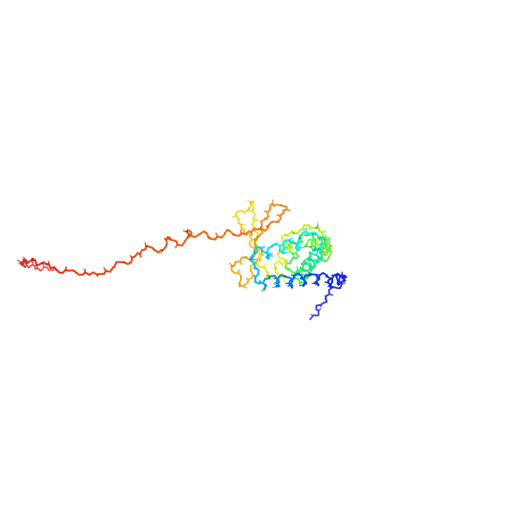LU A 1 92 ? 12.914 1.495 -11.056 1.00 94.12 92 GLU A C 1
ATOM 749 O O . GLU A 1 92 ? 12.453 2.185 -10.145 1.00 94.12 92 GLU A O 1
ATOM 754 N N . VAL A 1 93 ? 13.007 1.925 -12.320 1.00 95.00 93 VAL A N 1
ATOM 755 C CA . VAL A 1 93 ? 12.501 3.232 -12.766 1.00 95.00 93 VAL A CA 1
ATOM 756 C C . VAL A 1 93 ? 10.984 3.275 -12.622 1.00 95.00 93 VAL A C 1
ATOM 758 O O . VAL A 1 93 ? 10.460 4.209 -12.021 1.00 95.00 93 VAL A O 1
ATOM 761 N N . TRP A 1 94 ? 10.282 2.232 -13.073 1.00 96.06 94 TRP A N 1
ATOM 762 C CA . TRP A 1 94 ? 8.832 2.140 -12.916 1.00 96.06 94 TRP A CA 1
ATOM 763 C C . TRP A 1 94 ? 8.407 2.187 -11.442 1.00 96.06 94 TRP A C 1
ATOM 765 O O . TRP A 1 94 ? 7.541 2.979 -11.076 1.00 96.06 94 TRP A O 1
ATOM 775 N N . CYS A 1 95 ? 9.065 1.430 -10.557 1.00 96.00 95 CYS A N 1
ATOM 776 C CA . CYS A 1 95 ? 8.801 1.484 -9.117 1.00 96.00 95 CYS A CA 1
ATOM 777 C C . CYS A 1 95 ? 9.033 2.888 -8.536 1.00 96.00 95 CYS A C 1
ATOM 779 O O . CYS A 1 95 ? 8.250 3.356 -7.705 1.00 96.00 95 CYS A O 1
ATOM 781 N N . PHE A 1 96 ? 10.092 3.574 -8.969 1.00 93.00 96 PHE A N 1
ATOM 782 C CA . PHE A 1 96 ? 10.413 4.920 -8.504 1.00 93.00 96 PHE A CA 1
ATOM 783 C C . PHE A 1 96 ? 9.386 5.968 -8.947 1.00 93.00 96 PHE A C 1
ATOM 785 O O . PHE A 1 96 ? 9.108 6.899 -8.195 1.00 93.00 96 PHE A O 1
ATOM 792 N N . GLU A 1 97 ? 8.811 5.818 -10.137 1.00 93.69 97 GLU A N 1
ATOM 793 C CA . GLU A 1 97 ? 7.871 6.788 -10.702 1.00 93.69 97 GLU A CA 1
ATOM 794 C C . GLU A 1 97 ? 6.410 6.488 -10.352 1.00 93.69 97 GLU A C 1
ATOM 796 O O . GLU A 1 97 ? 5.644 7.415 -10.093 1.00 93.69 97 GLU A O 1
ATOM 801 N N . GLN A 1 98 ? 6.025 5.210 -10.315 1.00 95.31 98 GLN A N 1
ATOM 802 C CA . GLN A 1 98 ? 4.623 4.788 -10.227 1.00 95.31 98 GLN A CA 1
ATOM 803 C C . GLN A 1 98 ? 4.239 4.207 -8.863 1.00 95.31 98 GLN A C 1
ATOM 805 O O . GLN A 1 98 ? 3.091 4.327 -8.448 1.00 95.31 98 GLN A O 1
ATOM 810 N N . VAL A 1 99 ? 5.178 3.599 -8.131 1.00 95.44 99 VAL 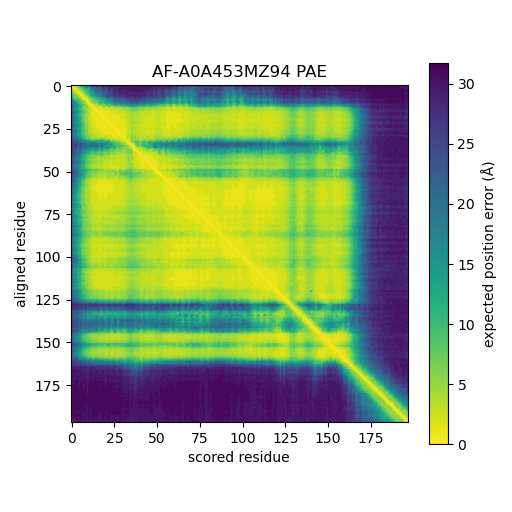A N 1
ATOM 811 C CA . VAL A 1 99 ? 4.850 2.869 -6.891 1.00 95.44 99 VAL A CA 1
ATOM 812 C C . VAL A 1 99 ? 5.187 3.681 -5.646 1.00 95.44 99 VAL A C 1
ATOM 814 O O . VAL A 1 99 ? 4.338 3.886 -4.780 1.00 95.44 99 VAL A O 1
ATOM 817 N N . ILE A 1 100 ? 6.440 4.121 -5.530 1.00 93.81 100 ILE A N 1
ATOM 818 C CA . ILE A 1 100 ? 6.989 4.753 -4.321 1.00 93.81 100 ILE A CA 1
ATOM 819 C C . ILE A 1 100 ? 6.364 6.127 -4.019 1.00 93.81 100 ILE A C 1
ATOM 821 O O . ILE A 1 100 ? 6.106 6.404 -2.839 1.00 93.81 100 ILE A O 1
ATOM 825 N N . PRO A 1 101 ? 6.107 7.008 -5.006 1.00 92.69 101 PRO A N 1
ATOM 826 C CA . PRO A 1 101 ? 5.634 8.351 -4.717 1.00 92.69 101 PRO A CA 1
ATOM 827 C C . PRO A 1 101 ? 4.249 8.369 -4.068 1.00 92.69 101 PRO A C 1
ATOM 829 O O . PRO A 1 101 ? 3.327 7.628 -4.417 1.00 92.69 101 PRO A O 1
ATOM 832 N N . ALA A 1 102 ? 4.078 9.279 -3.113 1.00 90.88 102 ALA A N 1
ATOM 833 C CA . ALA A 1 102 ? 2.771 9.541 -2.536 1.00 90.88 102 ALA A CA 1
ATOM 834 C C . ALA A 1 102 ? 1.817 10.117 -3.592 1.00 90.88 102 ALA A C 1
ATOM 836 O O . ALA A 1 102 ? 2.227 10.882 -4.460 1.00 90.88 102 ALA A O 1
ATOM 837 N N . ARG A 1 103 ? 0.518 9.830 -3.433 1.00 87.94 103 ARG A N 1
ATOM 838 C CA . ARG A 1 103 ? -0.569 10.362 -4.281 1.00 87.94 103 ARG A CA 1
ATOM 839 C C . ARG A 1 103 ? -0.535 9.906 -5.746 1.00 87.94 103 ARG A C 1
ATOM 841 O O . ARG A 1 103 ? -1.246 10.487 -6.556 1.00 87.94 103 ARG A O 1
ATOM 848 N N . VAL A 1 104 ? 0.236 8.868 -6.056 1.00 92.25 104 VAL A N 1
ATOM 849 C CA . VAL A 1 104 ? 0.059 8.085 -7.282 1.00 92.25 104 VAL A CA 1
ATOM 850 C C . VAL A 1 104 ? -0.970 6.98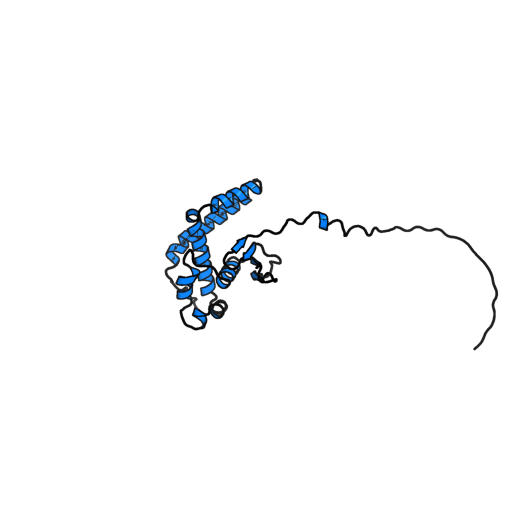9 -7.019 1.00 92.25 104 VAL A C 1
ATOM 852 O O . VAL A 1 104 ? -1.011 6.428 -5.911 1.00 92.25 104 VAL A O 1
ATOM 855 N N . ASP A 1 105 ? -1.832 6.755 -8.006 1.00 90.69 105 ASP A N 1
ATOM 856 C CA . ASP A 1 105 ? -2.896 5.759 -7.941 1.00 90.69 105 ASP A CA 1
ATOM 857 C C . ASP A 1 105 ? -2.310 4.350 -7.833 1.00 90.69 105 ASP A C 1
ATOM 859 O O . ASP A 1 105 ? -1.353 4.001 -8.517 1.00 90.69 105 ASP A O 1
ATOM 863 N N . ALA A 1 106 ? -2.899 3.539 -6.954 1.00 89.88 106 ALA A N 1
ATOM 864 C CA . ALA A 1 106 ? -2.520 2.143 -6.804 1.00 89.88 106 ALA A CA 1
ATOM 865 C C . ALA A 1 106 ? -3.387 1.276 -7.718 1.00 89.88 106 ALA A C 1
ATOM 867 O O . ALA A 1 106 ? -4.616 1.237 -7.576 1.00 89.88 106 ALA A O 1
ATOM 868 N N . ASP A 1 107 ? -2.744 0.579 -8.644 1.00 87.12 107 ASP A N 1
ATOM 869 C CA . ASP A 1 107 ? -3.408 -0.337 -9.560 1.00 87.12 107 ASP A CA 1
ATOM 870 C C . ASP A 1 107 ? -3.557 -1.752 -8.967 1.00 87.12 107 ASP A C 1
ATOM 872 O O . ASP A 1 107 ? -3.257 -2.027 -7.799 1.00 87.12 107 ASP A O 1
ATOM 876 N N . HIS A 1 108 ? -4.055 -2.673 -9.794 1.00 87.50 108 HIS A N 1
ATOM 877 C CA . HIS A 1 108 ? -4.214 -4.074 -9.420 1.00 87.50 108 HIS A CA 1
ATOM 878 C C . HIS A 1 108 ? -2.876 -4.761 -9.100 1.00 87.50 108 HIS A C 1
ATOM 880 O O . HIS A 1 108 ? -2.829 -5.575 -8.180 1.00 87.50 108 HIS A O 1
ATOM 886 N N . VAL A 1 109 ? -1.800 -4.447 -9.829 1.00 92.69 109 VAL A N 1
ATOM 887 C CA . VAL A 1 109 ? -0.469 -5.041 -9.623 1.00 92.69 109 VAL A CA 1
ATOM 888 C C . VAL A 1 109 ? 0.051 -4.674 -8.234 1.00 92.69 109 VAL A C 1
ATOM 890 O O . VAL A 1 109 ? 0.456 -5.549 -7.467 1.00 92.69 109 VAL A O 1
ATOM 893 N N . MET A 1 110 ? -0.056 -3.397 -7.864 1.00 94.94 110 MET A N 1
ATOM 894 C CA . MET A 1 110 ? 0.350 -2.897 -6.550 1.00 94.94 110 MET A CA 1
ATOM 895 C C . MET A 1 110 ? -0.493 -3.496 -5.415 1.00 94.94 110 MET A C 1
ATOM 897 O O . MET A 1 110 ? 0.042 -3.821 -4.354 1.00 94.94 110 MET A O 1
ATOM 901 N N . LEU A 1 111 ? -1.803 -3.676 -5.626 1.00 92.38 111 LEU A N 1
ATOM 902 C CA . LEU A 1 111 ? -2.696 -4.309 -4.647 1.00 92.38 111 LEU A CA 1
ATOM 903 C C . LEU A 1 111 ? -2.369 -5.789 -4.420 1.00 92.38 111 LEU A C 1
ATOM 905 O O . LEU A 1 111 ? -2.341 -6.217 -3.264 1.00 92.38 111 LEU A O 1
ATOM 909 N N . VAL A 1 112 ? -2.110 -6.557 -5.488 1.00 92.25 112 VAL A N 1
ATOM 910 C CA . VAL A 1 112 ? -1.653 -7.956 -5.385 1.00 92.25 112 VAL A CA 1
ATOM 911 C C . VAL A 1 112 ? -0.344 -8.009 -4.608 1.00 92.25 112 VAL A C 1
ATOM 913 O O . VAL A 1 112 ? -0.266 -8.713 -3.605 1.00 92.25 112 VAL A O 1
ATOM 916 N N . ALA A 1 113 ? 0.647 -7.211 -5.008 1.00 95.19 113 ALA A N 1
ATOM 917 C CA . ALA A 1 113 ? 1.952 -7.186 -4.359 1.00 95.19 113 ALA A CA 1
ATOM 918 C C . ALA A 1 113 ? 1.863 -6.846 -2.869 1.00 95.19 113 ALA A C 1
ATOM 920 O O . ALA A 1 113 ? 2.507 -7.501 -2.052 1.00 95.19 113 ALA A O 1
ATOM 921 N N . LEU A 1 114 ? 1.034 -5.868 -2.492 1.00 95.44 114 LEU A N 1
ATOM 922 C CA . LEU A 1 114 ? 0.834 -5.516 -1.089 1.00 95.44 114 LEU A CA 1
ATOM 923 C C . LEU A 1 114 ? 0.190 -6.660 -0.295 1.00 95.44 114 LEU A C 1
ATOM 925 O O . LEU A 1 114 ? 0.638 -6.975 0.807 1.00 95.44 114 LEU A O 1
ATOM 929 N N . ALA A 1 115 ? -0.871 -7.262 -0.838 1.00 92.75 115 ALA A N 1
ATOM 930 C CA . ALA A 1 115 ? -1.605 -8.336 -0.177 1.00 92.75 115 ALA A CA 1
ATOM 931 C C . ALA A 1 115 ? -0.736 -9.590 0.001 1.00 92.75 115 ALA A C 1
ATOM 933 O O . ALA A 1 115 ? -0.741 -10.183 1.081 1.00 92.75 115 ALA A O 1
ATOM 934 N N . THR A 1 116 ? 0.055 -9.936 -1.017 1.00 92.00 116 THR A N 1
ATOM 935 C CA . THR A 1 116 ? 1.018 -11.040 -0.978 1.00 92.00 116 THR A CA 1
ATOM 936 C C . THR A 1 116 ? 2.149 -10.753 0.007 1.00 92.00 116 THR A C 1
ATOM 938 O O . THR A 1 116 ? 2.428 -11.588 0.861 1.00 92.00 116 THR A O 1
ATOM 941 N N . ALA A 1 117 ? 2.757 -9.562 -0.036 1.00 93.94 117 ALA A N 1
ATOM 942 C CA . ALA A 1 117 ? 3.860 -9.197 0.857 1.00 93.94 117 ALA A CA 1
ATOM 943 C C . ALA A 1 117 ? 3.464 -9.180 2.342 1.00 93.94 117 ALA A C 1
ATOM 945 O O . ALA A 1 117 ? 4.289 -9.479 3.202 1.00 93.94 117 ALA A O 1
ATOM 946 N N . LEU A 1 118 ? 2.215 -8.812 2.647 1.00 92.44 118 LEU A N 1
ATOM 947 C CA . LEU A 1 118 ? 1.674 -8.819 4.009 1.00 92.44 118 LEU A CA 1
ATOM 948 C C . LEU A 1 118 ? 1.021 -10.150 4.401 1.00 92.44 118 LEU A C 1
ATOM 950 O O . LEU A 1 118 ? 0.620 -10.300 5.553 1.00 92.44 118 LEU A O 1
ATOM 954 N N . GLU A 1 119 ? 0.861 -11.076 3.456 1.00 90.44 119 GLU A N 1
ATOM 955 C CA . GLU A 1 119 ? 0.087 -12.310 3.614 1.00 90.44 119 GLU A CA 1
ATOM 956 C C . GLU A 1 119 ? -1.345 -12.062 4.136 1.00 90.44 119 GLU A C 1
ATOM 958 O O . GLU A 1 119 ? -1.888 -12.826 4.938 1.00 90.44 119 GLU A O 1
ATOM 963 N N . VAL A 1 120 ? -1.986 -10.981 3.676 1.00 87.94 120 VAL A N 1
ATOM 964 C CA . VAL A 1 120 ? -3.347 -10.598 4.085 1.00 87.94 120 VAL A CA 1
ATOM 965 C C . VAL A 1 120 ? -4.338 -10.873 2.951 1.00 87.94 120 VAL A C 1
ATOM 967 O O . VAL A 1 120 ? -4.315 -10.174 1.938 1.00 87.94 120 VAL A O 1
ATOM 970 N N . PRO A 1 121 ? -5.267 -11.836 3.116 1.00 86.31 121 PRO A N 1
ATOM 971 C CA . PRO A 1 121 ? -6.311 -12.120 2.134 1.00 86.31 121 PRO A CA 1
ATOM 972 C C . PRO A 1 121 ? -7.212 -10.918 1.872 1.00 86.31 121 PRO A C 1
ATOM 974 O O . PRO A 1 121 ? -7.895 -10.424 2.781 1.00 86.31 121 PRO A O 1
ATOM 977 N N . LEU A 1 122 ? -7.241 -10.496 0.611 1.00 87.75 122 LEU A N 1
ATOM 978 C CA . LEU A 1 122 ? -7.950 -9.313 0.141 1.00 87.75 122 LEU A CA 1
ATOM 979 C C . LEU A 1 122 ? -8.916 -9.691 -0.984 1.00 87.75 122 LEU A C 1
ATOM 981 O O . LEU A 1 122 ? -8.524 -10.326 -1.964 1.00 87.75 122 LEU A O 1
ATOM 985 N N . ARG A 1 123 ? -10.174 -9.262 -0.857 1.00 87.56 123 ARG A N 1
ATOM 986 C CA . ARG A 1 123 ? -11.193 -9.349 -1.910 1.00 87.56 123 ARG A CA 1
ATOM 987 C C . ARG A 1 123 ? -11.488 -7.970 -2.468 1.00 87.56 123 ARG A C 1
ATOM 989 O O . ARG A 1 123 ? -11.683 -7.044 -1.684 1.00 87.56 123 ARG A O 1
ATOM 996 N N . THR A 1 124 ? -11.632 -7.870 -3.786 1.00 86.62 124 THR A N 1
ATOM 997 C CA . THR A 1 124 ? -12.136 -6.656 -4.433 1.00 86.62 124 THR A CA 1
ATOM 998 C C . THR A 1 124 ? -13.427 -6.946 -5.189 1.00 86.62 124 THR A C 1
ATOM 1000 O O . THR A 1 124 ? -13.499 -7.835 -6.039 1.00 86.62 124 THR A O 1
ATOM 1003 N N . GLU A 1 125 ? -14.462 -6.177 -4.869 1.00 86.50 125 GLU A N 1
ATOM 1004 C CA . GLU A 1 125 ? -15.757 -6.175 -5.543 1.00 86.50 125 GLU A CA 1
ATOM 1005 C C . GLU A 1 125 ? -15.878 -4.936 -6.439 1.00 86.50 125 GLU A C 1
ATOM 1007 O O . GLU A 1 125 ? -15.348 -3.875 -6.115 1.00 86.50 125 GLU A O 1
ATOM 1012 N N . SER A 1 126 ? -16.577 -5.049 -7.569 1.00 82.44 126 SER A N 1
ATOM 1013 C CA . SER A 1 126 ? -16.833 -3.940 -8.497 1.00 82.44 126 SER A CA 1
ATOM 1014 C C . SER A 1 126 ? -18.286 -3.975 -8.958 1.00 82.44 126 SER A C 1
ATOM 1016 O O . SER A 1 126 ? -18.825 -5.041 -9.242 1.00 82.44 126 SER A O 1
ATOM 1018 N N . PHE A 1 127 ? -18.921 -2.808 -9.091 1.00 72.88 127 PHE A N 1
ATOM 1019 C CA . PHE A 1 127 ? -20.285 -2.715 -9.633 1.00 72.88 127 PHE A CA 1
ATOM 1020 C C . PHE A 1 127 ? -20.372 -3.116 -11.107 1.00 72.88 127 PHE A C 1
ATOM 1022 O O . PHE A 1 127 ? -21.431 -3.523 -11.578 1.00 72.88 127 PHE A O 1
ATOM 1029 N N . GLN A 1 128 ? -19.272 -2.965 -11.846 1.00 67.25 128 GLN A N 1
ATOM 1030 C CA . GLN A 1 128 ? -19.241 -3.190 -13.290 1.00 67.25 128 GLN A CA 1
ATOM 1031 C C . GLN A 1 128 ? -19.005 -4.657 -13.652 1.00 67.25 128 GLN A C 1
ATOM 1033 O O . GLN A 1 128 ? -19.195 -5.045 -14.803 1.00 67.25 128 GLN A O 1
ATOM 1038 N N . GLN A 1 129 ? -18.621 -5.487 -12.680 1.00 56.41 129 GLN A N 1
ATOM 1039 C CA . GLN A 1 129 ? -18.257 -6.871 -12.921 1.00 56.41 129 GLN A CA 1
ATOM 1040 C C . GLN A 1 129 ? -18.954 -7.751 -11.889 1.00 56.41 129 GLN A C 1
ATOM 1042 O O . GLN A 1 129 ? -18.605 -7.749 -10.715 1.00 56.41 129 GLN A O 1
ATOM 1047 N N . GLY A 1 130 ? -19.953 -8.519 -12.334 1.00 53.59 130 GLY A N 1
ATOM 1048 C CA . GLY A 1 130 ? -20.757 -9.428 -11.502 1.00 53.59 130 GLY A CA 1
ATOM 1049 C C . GLY A 1 130 ? -19.990 -10.596 -10.859 1.00 53.59 130 GLY A C 1
ATOM 1050 O O . GLY A 1 130 ? -20.614 -11.554 -10.416 1.00 53.59 130 GLY A O 1
ATOM 1051 N N . TYR A 1 131 ? -18.659 -10.528 -10.811 1.00 54.12 131 TYR A N 1
ATOM 1052 C CA . TYR A 1 131 ? -17.768 -11.460 -10.136 1.00 54.12 131 TYR A CA 1
ATOM 1053 C C . TYR A 1 131 ? -16.785 -10.667 -9.268 1.00 54.12 131 TYR A C 1
ATOM 1055 O O . TYR A 1 131 ? -15.966 -9.909 -9.786 1.00 54.12 131 TYR A O 1
ATOM 1063 N N . ALA A 1 132 ? -16.857 -10.864 -7.949 1.00 61.97 132 ALA A N 1
ATOM 1064 C CA . ALA A 1 132 ? -15.807 -10.444 -7.030 1.00 61.97 132 ALA A CA 1
ATOM 1065 C C . ALA A 1 132 ? -14.513 -11.186 -7.393 1.00 61.97 132 ALA A C 1
ATOM 1067 O O . ALA A 1 132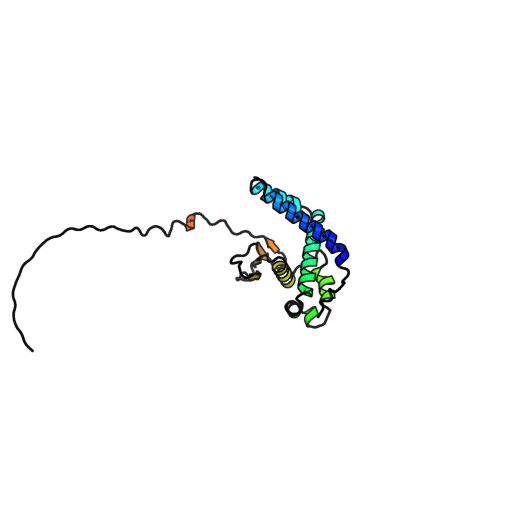 ? -14.522 -12.416 -7.493 1.00 61.97 132 ALA A O 1
ATOM 1068 N N . ARG A 1 133 ? -13.414 -10.456 -7.605 1.00 69.62 133 ARG A N 1
ATOM 1069 C CA . ARG A 1 133 ? -12.102 -11.067 -7.831 1.00 69.62 133 ARG A CA 1
ATOM 1070 C C . ARG A 1 133 ? -11.354 -11.048 -6.509 1.00 69.62 133 ARG A C 1
ATOM 1072 O O . ARG A 1 133 ? -11.047 -9.982 -5.971 1.00 69.62 133 ARG A O 1
ATOM 1079 N N . ASP A 1 134 ? -11.096 -12.230 -5.969 1.00 71.12 134 ASP A N 1
ATOM 1080 C CA . ASP A 1 134 ? -10.168 -12.356 -4.854 1.00 71.12 134 ASP A CA 1
ATOM 1081 C C . ASP A 1 134 ? -8.764 -12.000 -5.370 1.00 71.12 134 ASP A C 1
ATOM 1083 O O . ASP A 1 134 ? -8.324 -12.534 -6.388 1.00 71.12 134 ASP A O 1
ATOM 1087 N N . ILE A 1 135 ? -8.111 -11.034 -4.719 1.00 74.25 135 ILE A N 1
ATOM 1088 C CA . ILE A 1 135 ? -6.788 -10.527 -5.117 1.00 74.25 135 ILE A CA 1
ATOM 1089 C C . ILE A 1 135 ? -5.696 -11.442 -4.566 1.00 74.25 135 ILE A C 1
ATOM 1091 O O . ILE A 1 135 ? -4.745 -11.764 -5.269 1.00 74.25 135 ILE A O 1
ATOM 1095 N N . TYR A 1 136 ? -5.851 -11.885 -3.317 1.00 72.62 136 TYR A N 1
ATOM 1096 C CA . TYR A 1 136 ? -4.915 -12.796 -2.668 1.00 72.62 136 TYR A CA 1
ATOM 1097 C C . TYR A 1 136 ? -5.669 -13.838 -1.841 1.00 72.62 136 TYR A C 1
ATOM 1099 O O . TYR A 1 136 ? -6.388 -13.500 -0.897 1.00 72.62 136 TYR A O 1
ATOM 1107 N N . THR A 1 137 ? -5.476 -15.111 -2.185 1.00 66.88 137 THR A N 1
ATOM 1108 C CA . THR A 1 137 ? -5.924 -16.272 -1.405 1.00 66.88 137 THR A CA 1
ATOM 1109 C C . THR A 1 137 ? -4.756 -17.238 -1.258 1.00 66.88 137 THR A C 1
ATOM 1111 O O . THR A 1 137 ? -4.525 -18.083 -2.122 1.00 66.88 137 THR A O 1
ATOM 1114 N N . GLY A 1 138 ? -3.989 -17.097 -0.178 1.00 60.38 138 GLY A N 1
ATOM 1115 C CA . GLY A 1 138 ? -2.945 -18.060 0.173 1.00 60.38 138 GLY A CA 1
ATOM 1116 C C . GLY A 1 138 ? -3.527 -19.369 0.739 1.00 60.38 138 GLY A C 1
ATOM 1117 O O . GLY A 1 138 ? -4.654 -19.372 1.257 1.00 60.38 138 GLY A O 1
ATOM 1118 N N . PRO A 1 139 ? -2.781 -20.490 0.692 1.00 58.06 139 PRO A N 1
ATOM 1119 C CA . PRO A 1 139 ? -3.162 -21.720 1.383 1.00 58.06 139 PRO A CA 1
ATOM 1120 C C . PRO A 1 139 ? -3.427 -21.437 2.871 1.00 58.06 139 PRO A C 1
ATOM 1122 O O . PRO A 1 139 ? -2.565 -20.905 3.561 1.00 58.06 139 PRO A O 1
ATOM 1125 N N . GLY A 1 140 ? -4.620 -21.779 3.370 1.00 63.59 140 GLY A N 1
ATOM 1126 C CA . GLY A 1 140 ? -5.009 -21.560 4.775 1.00 63.59 140 GLY A CA 1
ATOM 1127 C C . GLY A 1 140 ? -5.987 -20.405 5.025 1.00 63.59 140 GLY A C 1
ATOM 1128 O O . GLY A 1 140 ? -6.480 -20.275 6.145 1.00 63.59 140 GLY A O 1
ATOM 1129 N N . PHE A 1 141 ? -6.349 -19.628 3.999 1.00 61.50 141 PHE A N 1
ATOM 1130 C CA . PHE A 1 141 ? -7.292 -18.514 4.128 1.00 61.50 141 PHE A CA 1
ATOM 1131 C C . PHE A 1 141 ? -8.591 -18.751 3.340 1.00 61.50 141 PHE A C 1
ATOM 1133 O O . PHE A 1 141 ? -8.751 -18.245 2.231 1.00 61.50 141 PHE A O 1
ATOM 1140 N N . PRO A 1 142 ? -9.562 -19.504 3.892 1.00 62.16 142 PRO A N 1
ATOM 1141 C CA . PRO A 1 142 ? -10.800 -19.837 3.184 1.00 62.16 142 PRO A CA 1
ATOM 1142 C C . PRO A 1 142 ? -11.749 -18.640 3.001 1.00 62.16 142 PRO A C 1
ATOM 1144 O O . PRO A 1 142 ? -12.769 -18.769 2.325 1.00 62.16 142 PRO A O 1
ATOM 1147 N N . ARG A 1 143 ? -11.470 -17.494 3.640 1.00 68.38 143 ARG A N 1
ATOM 1148 C CA . ARG A 1 143 ? -12.264 -16.262 3.545 1.00 68.38 143 ARG A CA 1
ATOM 1149 C C . ARG A 1 143 ? -11.349 -15.033 3.532 1.00 68.38 143 ARG A C 1
ATOM 1151 O O . ARG A 1 143 ? -10.345 -15.047 4.242 1.00 68.38 143 ARG A O 1
ATOM 1158 N N . PRO A 1 144 ? -11.703 -13.977 2.778 1.00 73.25 144 PRO A N 1
ATOM 1159 C CA . PRO A 1 144 ? -10.966 -12.721 2.809 1.00 73.25 144 PRO A CA 1
ATOM 1160 C C . PRO A 1 144 ? -11.064 -12.075 4.196 1.00 73.25 144 PRO A C 1
ATOM 1162 O O . PRO A 1 144 ? -12.137 -12.059 4.804 1.00 73.25 144 PRO A O 1
ATOM 1165 N N . ASN A 1 145 ? -9.957 -11.505 4.678 1.00 79.38 145 ASN A N 1
ATOM 1166 C CA . ASN A 1 145 ? -9.938 -10.735 5.925 1.00 79.38 145 ASN A CA 1
ATOM 1167 C C . ASN A 1 145 ? -10.419 -9.297 5.692 1.00 79.38 145 ASN A C 1
ATOM 1169 O O . ASN A 1 145 ? -10.988 -8.675 6.588 1.00 79.38 145 ASN A O 1
ATOM 1173 N N . VAL A 1 146 ? -10.194 -8.777 4.483 1.00 88.19 146 VAL A N 1
ATOM 1174 C CA . VAL A 1 146 ? -10.559 -7.421 4.068 1.00 88.19 146 VAL A CA 1
ATOM 1175 C C . VAL A 1 146 ? -11.293 -7.486 2.732 1.00 88.19 146 VAL A C 1
ATOM 1177 O O . VAL A 1 146 ? -10.890 -8.215 1.827 1.00 88.19 146 VAL A O 1
ATOM 1180 N N . THR A 1 147 ? -12.384 -6.730 2.608 1.00 89.56 147 THR A N 1
ATOM 1181 C CA . THR A 1 147 ? -13.126 -6.579 1.351 1.00 89.56 147 THR A CA 1
ATOM 1182 C C . THR A 1 147 ? -13.140 -5.113 0.938 1.00 89.56 147 THR A C 1
ATOM 1184 O O . THR A 1 147 ? -13.528 -4.238 1.717 1.00 89.56 147 THR A O 1
ATOM 1187 N N . LEU A 1 148 ? -12.704 -4.853 -0.290 1.00 90.69 148 LEU A N 1
ATOM 1188 C CA . LEU A 1 148 ? -12.709 -3.545 -0.922 1.00 90.69 148 LEU A CA 1
ATOM 1189 C C . LEU A 1 148 ? -13.800 -3.478 -1.989 1.00 90.69 148 LEU A C 1
ATOM 1191 O O . LEU A 1 148 ? -14.047 -4.446 -2.700 1.00 90.69 148 LEU A O 1
ATOM 1195 N N . LEU A 1 149 ? -14.417 -2.312 -2.124 1.00 89.69 149 LEU A N 1
ATOM 1196 C CA . LEU A 1 149 ? -15.298 -1.952 -3.225 1.00 89.69 149 LEU A CA 1
ATOM 1197 C C . LEU A 1 149 ? -14.559 -0.982 -4.142 1.00 89.69 149 LEU A C 1
ATOM 1199 O O . LEU A 1 149 ? -14.165 0.096 -3.699 1.00 89.69 149 LEU A O 1
ATOM 1203 N N . TYR A 1 150 ? -14.407 -1.356 -5.407 1.00 87.19 150 TYR A N 1
ATOM 1204 C CA . TYR A 1 150 ? -13.851 -0.516 -6.454 1.00 87.19 150 TYR A CA 1
ATOM 1205 C C . TYR A 1 150 ? -14.967 0.161 -7.257 1.00 87.19 150 TYR A C 1
ATOM 1207 O O . TYR A 1 150 ? -15.825 -0.503 -7.845 1.00 87.19 150 TYR A O 1
ATOM 1215 N N . THR A 1 151 ? -14.956 1.494 -7.298 1.00 85.94 151 THR A N 1
ATOM 1216 C CA . THR A 1 151 ? -15.972 2.310 -7.992 1.00 85.94 151 THR A CA 1
ATOM 1217 C C . THR A 1 151 ? -15.537 2.785 -9.381 1.00 85.94 151 THR A C 1
ATOM 1219 O O . THR A 1 151 ? -16.214 3.620 -9.976 1.00 85.94 151 THR A O 1
ATOM 1222 N N . GLY A 1 152 ? -14.406 2.294 -9.896 1.00 80.31 152 GLY A N 1
ATOM 1223 C CA . GLY A 1 152 ? -13.798 2.737 -11.159 1.00 80.31 152 GLY A CA 1
ATOM 1224 C C . GLY A 1 152 ? -12.659 3.749 -10.985 1.00 80.31 152 GLY A C 1
ATOM 1225 O O . GLY A 1 152 ? -11.831 3.897 -11.874 1.00 80.31 152 GLY A O 1
ATOM 1226 N N . ASN A 1 153 ? -12.578 4.425 -9.839 1.00 81.69 153 ASN A N 1
ATOM 1227 C CA . ASN A 1 153 ? -11.496 5.368 -9.522 1.00 81.69 153 ASN A CA 1
ATOM 1228 C C . ASN A 1 153 ? -11.138 5.431 -8.027 1.00 81.69 153 ASN A C 1
ATOM 1230 O O . ASN A 1 153 ? -10.172 6.087 -7.649 1.00 81.69 153 ASN A O 1
ATOM 1234 N N . HIS A 1 154 ? -11.907 4.765 -7.164 1.00 86.56 154 HIS A N 1
ATOM 1235 C CA . HIS A 1 154 ? -11.684 4.755 -5.725 1.00 86.56 154 HIS A CA 1
ATOM 1236 C C . HIS A 1 154 ? -11.885 3.357 -5.155 1.00 86.56 154 HIS A C 1
ATOM 1238 O O . HIS A 1 154 ? -12.654 2.555 -5.690 1.00 86.56 154 HIS A O 1
ATOM 1244 N N . TYR A 1 155 ? -11.207 3.108 -4.036 1.00 88.88 155 TYR A N 1
ATOM 1245 C CA . TYR A 1 155 ? -11.403 1.933 -3.201 1.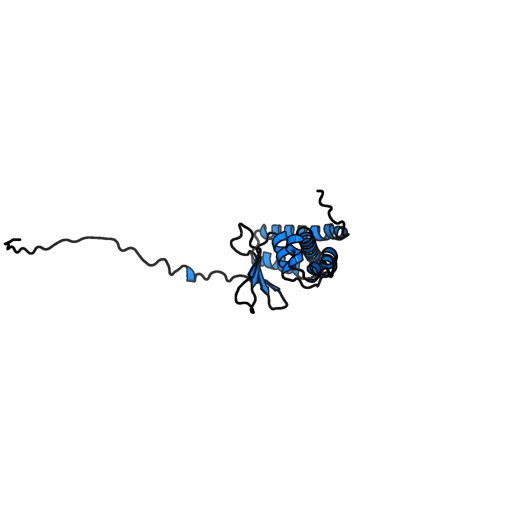00 88.88 155 TYR A CA 1
ATOM 1246 C C . TYR A 1 155 ? -12.054 2.347 -1.883 1.00 88.88 155 TYR A C 1
ATOM 1248 O O . TYR A 1 155 ? -11.580 3.253 -1.196 1.00 88.88 155 TYR A O 1
ATOM 1256 N N . ASN A 1 156 ? -13.124 1.657 -1.503 1.00 90.81 156 ASN A N 1
ATOM 1257 C CA . ASN A 1 156 ? -13.758 1.789 -0.196 1.00 90.81 156 ASN A CA 1
ATOM 1258 C C . ASN A 1 156 ? -13.705 0.462 0.558 1.00 90.81 156 ASN A C 1
ATOM 1260 O O . ASN A 1 156 ? -13.770 -0.599 -0.047 1.00 90.81 156 ASN A O 1
ATOM 1264 N N . ILE A 1 157 ? -13.631 0.510 1.886 1.00 91.56 157 ILE A N 1
ATOM 1265 C CA . ILE A 1 157 ? -13.705 -0.696 2.718 1.00 91.56 157 ILE A CA 1
ATOM 1266 C C . ILE A 1 157 ? -15.179 -1.022 2.960 1.00 91.56 157 ILE A C 1
ATOM 1268 O O . ILE A 1 157 ? -15.921 -0.172 3.462 1.00 91.56 157 ILE A O 1
ATOM 1272 N N . ILE A 1 158 ? -15.595 -2.247 2.637 1.00 90.50 158 ILE A N 1
ATOM 1273 C CA . ILE A 1 158 ? -16.944 -2.749 2.920 1.00 90.50 158 ILE A CA 1
ATOM 1274 C C . ILE A 1 158 ? -16.891 -3.878 3.948 1.00 90.50 158 ILE A C 1
ATOM 1276 O O . ILE A 1 158 ? -15.940 -4.655 4.003 1.00 90.50 158 ILE A O 1
ATOM 1280 N N . TYR A 1 159 ? -17.928 -3.958 4.780 1.00 88.06 159 TYR A N 1
ATOM 1281 C CA . TYR A 1 159 ? -18.046 -4.967 5.829 1.00 88.06 159 TYR A CA 1
ATOM 1282 C C . TYR A 1 159 ? -19.270 -5.845 5.556 1.00 88.06 159 TYR A C 1
ATOM 1284 O O . TYR A 1 159 ? -20.337 -5.303 5.244 1.00 88.06 159 TYR A O 1
ATOM 1292 N N . PRO A 1 160 ? -19.157 -7.179 5.686 1.00 82.00 160 PRO A N 1
ATOM 1293 C CA . PRO A 1 160 ? -20.294 -8.066 5.509 1.00 82.00 160 PRO A CA 1
ATOM 1294 C C . PRO A 1 160 ? -21.378 -7.750 6.540 1.00 82.00 160 PRO A C 1
ATOM 1296 O O . PRO A 1 160 ? -21.097 -7.419 7.696 1.00 82.00 160 PRO A O 1
ATOM 1299 N N . ARG A 1 161 ? -22.642 -7.875 6.126 1.00 81.31 161 ARG A N 1
ATOM 1300 C CA . ARG A 1 161 ? -23.769 -7.755 7.051 1.00 81.31 161 ARG A CA 1
ATOM 1301 C C . ARG A 1 161 ? -23.675 -8.885 8.079 1.00 81.31 161 ARG A C 1
ATOM 1303 O O . ARG A 1 161 ? -23.434 -10.035 7.711 1.00 81.31 161 ARG A O 1
ATOM 1310 N N . ALA A 1 162 ? -23.883 -8.560 9.355 1.00 77.56 162 ALA A N 1
ATOM 1311 C CA . ALA A 1 162 ? -24.013 -9.579 10.390 1.00 77.56 162 ALA A CA 1
ATOM 1312 C C . ALA A 1 162 ? -25.101 -10.586 9.967 1.00 77.56 162 ALA A C 1
ATOM 1314 O O . ALA A 1 162 ? -26.151 -10.148 9.483 1.00 77.56 162 ALA A O 1
ATOM 1315 N N . PRO A 1 163 ? -24.870 -11.904 10.099 1.00 71.12 163 PRO A N 1
ATOM 1316 C CA . PRO A 1 163 ? -25.876 -12.890 9.736 1.00 71.12 163 PRO A CA 1
ATOM 1317 C C . PRO A 1 163 ? -27.162 -12.582 10.506 1.00 71.12 163 PRO A C 1
ATOM 1319 O O . PRO A 1 163 ? -27.149 -12.469 11.733 1.00 71.12 163 PRO A O 1
ATOM 1322 N N . SER A 1 164 ? -28.266 -12.384 9.785 1.00 59.44 164 SER A N 1
ATOM 1323 C CA . SER A 1 164 ? -29.570 -12.229 10.414 1.00 59.44 164 SER A CA 1
ATOM 1324 C C . SER A 1 164 ? -29.909 -13.527 11.148 1.00 59.44 164 SER A C 1
ATOM 1326 O O . SER A 1 164 ? -29.721 -14.624 10.618 1.00 59.44 164 SER A O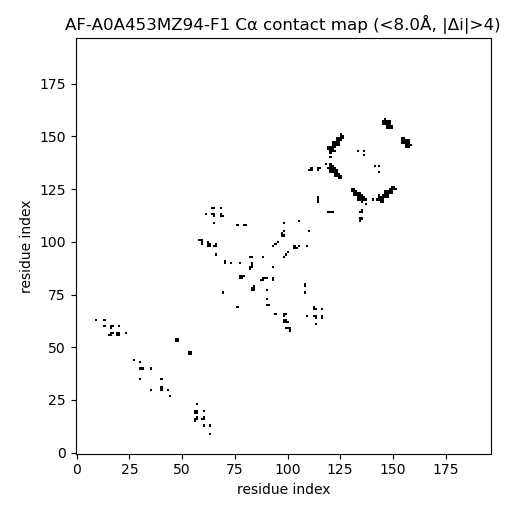 1
ATOM 1328 N N . ALA A 1 165 ? -30.432 -13.411 12.370 1.00 59.66 165 ALA A N 1
ATOM 1329 C CA . ALA A 1 165 ? -30.848 -14.545 13.203 1.00 59.66 165 ALA A CA 1
ATOM 1330 C C . ALA A 1 165 ? -31.916 -15.452 12.541 1.00 59.66 165 ALA A C 1
ATOM 1332 O O . ALA A 1 165 ? -32.241 -16.517 13.056 1.00 59.66 165 ALA A O 1
ATOM 1333 N N . GLU A 1 166 ? -32.441 -15.054 11.383 1.00 55.69 166 GLU A N 1
ATOM 1334 C CA . GLU A 1 166 ? -33.510 -15.719 10.639 1.00 55.69 166 GLU A CA 1
ATOM 1335 C C . GLU A 1 166 ? -33.046 -16.926 9.806 1.00 55.69 166 GLU A C 1
ATOM 1337 O O . GLU A 1 166 ? -33.877 -17.699 9.345 1.00 55.69 166 GLU A O 1
ATOM 1342 N N . SER A 1 167 ? -31.737 -17.148 9.626 1.00 45.69 167 SER A N 1
ATOM 1343 C CA . SER A 1 167 ? -31.248 -18.307 8.850 1.00 45.69 167 SER A CA 1
ATOM 1344 C C . SER A 1 167 ? -31.067 -19.598 9.665 1.00 45.69 167 SER A C 1
ATOM 1346 O O . SER A 1 167 ? -30.756 -20.635 9.087 1.00 45.69 167 SER A O 1
ATOM 1348 N N . SER A 1 168 ? -31.276 -19.580 10.988 1.00 44.66 168 SER A N 1
ATOM 1349 C CA . SER A 1 168 ? -31.089 -20.770 11.844 1.00 44.66 168 SER A CA 1
ATOM 1350 C C . SER A 1 168 ? -32.383 -21.533 12.162 1.00 44.66 168 SER A C 1
ATOM 1352 O O . SER A 1 168 ? -32.322 -22.624 12.728 1.00 44.66 168 SER A O 1
ATOM 1354 N N . SER A 1 169 ? -33.558 -20.997 11.830 1.00 44.72 169 SER A N 1
ATOM 1355 C CA . SER A 1 169 ? -34.855 -21.535 12.271 1.00 44.72 169 SER A CA 1
ATOM 1356 C C . SER A 1 169 ? -35.544 -22.469 11.269 1.00 44.72 169 SER A C 1
ATOM 1358 O O . SER A 1 169 ? -36.549 -23.085 11.619 1.00 44.72 169 SER A O 1
ATOM 1360 N N . HIS A 1 170 ? -35.018 -22.647 10.052 1.00 49.25 170 HIS A N 1
ATOM 1361 C CA . HIS A 1 170 ? -35.702 -23.434 9.012 1.00 49.25 170 HIS A CA 1
ATOM 1362 C C . HIS A 1 170 ? -35.149 -24.844 8.754 1.00 49.25 170 HIS A C 1
ATOM 1364 O O . HIS A 1 170 ? -35.646 -25.524 7.861 1.00 49.25 170 HIS A O 1
ATOM 1370 N N . GLN A 1 171 ? -34.196 -25.339 9.553 1.00 46.53 171 GLN A N 1
ATOM 1371 C CA . GLN A 1 171 ? -33.657 -26.700 9.375 1.00 46.53 171 GLN A CA 1
ATOM 1372 C C . GLN A 1 171 ? -33.837 -27.651 10.568 1.00 46.53 171 GLN A C 1
ATOM 1374 O O . GLN A 1 171 ? -33.416 -28.801 10.493 1.00 46.53 171 GLN A O 1
ATOM 1379 N N . ALA A 1 172 ? -34.534 -27.228 11.626 1.00 42.00 172 ALA A N 1
ATOM 1380 C CA . ALA A 1 172 ? -34.833 -28.057 12.796 1.00 42.00 172 ALA A CA 1
ATOM 1381 C C . ALA A 1 172 ? -36.350 -28.208 13.017 1.00 42.00 172 ALA A C 1
ATOM 1383 O O . ALA A 1 172 ? -36.879 -27.891 14.075 1.00 42.00 172 ALA A O 1
ATOM 1384 N N . SER A 1 173 ? -37.081 -28.660 11.996 1.00 44.59 173 SER A N 1
ATOM 1385 C CA . SER A 1 173 ? -38.444 -29.181 12.180 1.00 44.59 173 SER A CA 1
ATOM 1386 C C . SER A 1 173 ? -38.783 -30.221 11.109 1.00 44.59 173 SER A C 1
ATOM 1388 O O . SER A 1 173 ? -39.673 -30.054 10.282 1.00 44.59 173 SER A O 1
ATOM 1390 N N . LYS A 1 174 ? -38.034 -31.323 11.113 1.00 43.44 174 LYS A N 1
ATOM 1391 C CA . LYS A 1 174 ? -38.594 -32.641 10.802 1.00 43.44 174 LYS A CA 1
ATOM 1392 C C . LYS A 1 174 ? -38.384 -33.474 12.056 1.00 43.44 174 LYS A C 1
ATOM 1394 O O . LYS A 1 174 ? -37.330 -34.064 12.250 1.00 43.44 174 LYS A O 1
ATOM 1399 N N . ARG A 1 175 ? -39.356 -33.357 12.961 1.00 40.59 175 ARG A N 1
ATOM 1400 C CA . ARG A 1 175 ? -39.455 -34.164 14.173 1.00 40.59 175 ARG A CA 1
ATOM 1401 C C . ARG A 1 175 ? -39.622 -35.630 13.785 1.00 40.59 175 ARG A C 1
ATOM 1403 O O . ARG A 1 175 ? -40.362 -35.946 12.856 1.00 40.59 175 ARG A O 1
ATOM 1410 N N . GLU A 1 176 ? -38.899 -36.465 14.514 1.00 45.69 176 GLU A N 1
ATOM 1411 C CA . GLU A 1 176 ? -39.186 -37.874 14.745 1.00 45.69 176 GLU A CA 1
ATOM 1412 C C . GLU A 1 176 ? -40.628 -38.044 15.252 1.00 45.69 176 GLU A C 1
ATOM 1414 O O . GLU A 1 176 ? -41.077 -37.258 16.088 1.00 45.69 176 GLU A O 1
ATOM 1419 N N . ASP A 1 177 ? -41.319 -39.084 14.783 1.00 37.69 177 ASP A N 1
ATOM 1420 C CA . ASP A 1 177 ? -42.471 -39.674 15.472 1.00 37.69 177 ASP A CA 1
ATOM 1421 C C . ASP A 1 177 ? -42.033 -41.033 16.052 1.00 37.69 177 ASP A C 1
ATOM 1423 O O . ASP A 1 177 ? -41.409 -41.821 15.327 1.00 37.69 177 ASP A O 1
ATOM 1427 N N . PRO A 1 178 ? -42.322 -41.334 17.333 1.00 47.59 178 PRO A N 1
ATOM 1428 C CA . PRO A 1 178 ? -42.030 -42.622 17.941 1.00 47.59 178 PRO A CA 1
ATOM 1429 C C . PRO A 1 178 ? -43.162 -43.634 17.692 1.00 47.59 178 PRO A C 1
ATOM 1431 O O . PRO A 1 178 ? -44.326 -43.287 17.500 1.00 47.59 178 PRO A O 1
ATOM 1434 N N . ALA A 1 179 ? -42.794 -44.913 17.714 1.00 43.75 179 ALA A N 1
ATOM 1435 C CA . ALA A 1 179 ? -43.691 -46.060 17.636 1.00 43.75 179 ALA A CA 1
ATOM 1436 C C . ALA A 1 179 ? -44.635 -46.169 18.853 1.00 43.75 179 ALA A C 1
ATOM 1438 O O . ALA A 1 179 ? -44.201 -45.886 19.965 1.00 43.75 179 ALA A O 1
ATOM 1439 N N . ASP A 1 180 ? -45.869 -46.669 18.666 1.00 39.06 180 ASP A N 1
ATOM 1440 C CA . ASP A 1 180 ? -46.275 -47.949 19.280 1.00 39.06 180 ASP A CA 1
ATOM 1441 C C . ASP A 1 180 ? -47.644 -48.521 18.821 1.00 39.06 180 ASP A C 1
ATOM 1443 O O . ASP A 1 180 ? -48.646 -47.834 18.643 1.00 39.06 180 ASP A O 1
ATOM 1447 N N . GLN A 1 181 ? -47.581 -49.841 18.642 1.00 44.88 181 GLN A N 1
ATOM 1448 C CA . GLN A 1 181 ? -48.521 -50.974 18.577 1.00 44.88 181 GLN A CA 1
ATOM 1449 C C . GLN A 1 181 ? -50.033 -50.810 18.869 1.00 44.88 181 GLN A C 1
ATOM 1451 O O . GLN A 1 181 ? -50.429 -50.277 19.899 1.00 44.88 181 GLN A O 1
ATOM 1456 N N . SER A 1 182 ? -50.865 -51.526 18.087 1.00 32.72 182 SER A N 1
ATOM 1457 C CA . SER A 1 182 ? -51.860 -52.472 18.641 1.00 32.72 182 SER A CA 1
ATOM 1458 C C . SER A 1 182 ? -52.398 -53.477 17.600 1.00 32.72 182 SER A C 1
ATOM 1460 O O . SER A 1 182 ? -52.830 -53.111 16.509 1.00 32.72 182 SER A O 1
ATOM 1462 N N . SER A 1 183 ? -52.367 -54.756 17.986 1.00 39.25 183 SER A N 1
ATOM 1463 C CA . SER A 1 183 ? -53.024 -55.936 17.395 1.00 39.25 183 SER A CA 1
ATOM 1464 C C . SER A 1 183 ? -54.553 -55.806 17.522 1.00 39.25 183 SER A C 1
ATOM 1466 O O . SER A 1 183 ? -55.042 -55.358 18.553 1.00 39.25 183 SER A O 1
ATOM 1468 N N . SER A 1 184 ? -55.408 -56.205 16.576 1.00 40.22 184 SER A N 1
ATOM 1469 C CA . SER A 1 184 ? -55.909 -57.577 16.352 1.00 40.22 184 SER A CA 1
ATOM 1470 C C . SER A 1 184 ? -57.072 -57.477 15.350 1.00 40.22 184 SER A C 1
ATOM 1472 O O . SER A 1 184 ? -57.828 -56.518 15.443 1.00 40.22 184 SER A O 1
ATOM 1474 N N . HIS A 1 185 ? -57.271 -58.450 14.456 1.00 45.97 185 HIS A N 1
ATOM 1475 C CA . HIS A 1 185 ? -58.524 -59.221 14.327 1.00 45.97 185 HIS A CA 1
ATOM 1476 C C . HIS A 1 185 ? -58.451 -60.202 13.145 1.00 45.97 185 HIS A C 1
ATOM 1478 O O . HIS A 1 185 ? -58.089 -59.858 12.024 1.00 45.97 185 HIS A O 1
ATOM 1484 N N . GLN A 1 186 ? -58.797 -61.450 13.461 1.00 43.97 186 GLN A N 1
ATOM 1485 C CA . GLN A 1 186 ? -58.964 -62.591 12.567 1.00 43.97 186 GLN A CA 1
ATOM 1486 C C . GLN A 1 186 ? -60.089 -62.371 11.546 1.00 43.97 186 GLN A C 1
ATOM 1488 O O . GLN A 1 186 ? -61.158 -61.885 11.906 1.00 43.97 186 GLN A O 1
ATOM 1493 N N . ALA A 1 187 ? -59.921 -62.932 10.349 1.00 36.06 187 ALA A N 1
ATOM 1494 C CA . ALA A 1 187 ? -61.017 -63.583 9.640 1.00 36.06 187 ALA A CA 1
ATOM 1495 C C . ALA A 1 187 ? -60.485 -64.815 8.895 1.00 36.06 187 ALA A C 1
ATOM 1497 O O . ALA A 1 187 ? -59.695 -64.730 7.960 1.00 36.06 187 ALA A O 1
ATOM 1498 N N . SER A 1 188 ? -60.916 -65.967 9.395 1.00 40.31 188 SER A N 1
ATOM 1499 C CA . SER A 1 188 ? -60.897 -67.269 8.742 1.00 40.31 188 SER A CA 1
ATOM 1500 C C . SER A 1 188 ? -61.742 -67.225 7.468 1.00 40.31 188 SER A C 1
ATOM 1502 O O . SER A 1 188 ? -62.871 -66.746 7.535 1.00 40.31 188 SER A O 1
ATOM 1504 N N . GLN A 1 189 ? -61.245 -67.775 6.359 1.00 44.03 189 GLN A N 1
ATOM 1505 C CA . GLN A 1 189 ? -61.970 -68.804 5.611 1.00 44.03 189 GLN A CA 1
ATOM 1506 C C . GLN A 1 189 ? -61.038 -69.546 4.643 1.00 44.03 189 GLN A C 1
ATOM 1508 O O . GLN A 1 189 ? -60.067 -69.015 4.114 1.00 44.03 189 GLN A O 1
ATOM 1513 N N . ARG A 1 190 ? -61.337 -70.833 4.530 1.00 43.19 190 ARG A N 1
ATOM 1514 C CA . ARG A 1 190 ? -60.606 -71.943 3.928 1.00 43.19 190 ARG A CA 1
ATOM 1515 C C . ARG A 1 190 ? -61.297 -72.278 2.609 1.00 43.19 190 ARG A C 1
ATOM 1517 O O . ARG A 1 190 ? -62.515 -72.352 2.641 1.00 43.19 190 ARG A O 1
ATOM 1524 N N . GLU A 1 191 ? -60.547 -72.539 1.538 1.00 40.94 191 GLU A N 1
ATOM 1525 C CA . GLU A 1 191 ? -60.726 -73.692 0.629 1.00 40.94 191 GLU A CA 1
ATOM 1526 C C . GLU A 1 191 ? -59.700 -73.653 -0.527 1.00 40.94 191 GLU A C 1
ATOM 1528 O O . GLU A 1 191 ? -59.648 -72.723 -1.323 1.00 40.94 191 GLU A O 1
ATOM 1533 N N . GLU A 1 192 ? -58.852 -74.684 -0.556 1.00 43.09 192 GLU A N 1
ATOM 1534 C CA . GLU A 1 192 ? -58.138 -75.240 -1.723 1.00 43.09 192 GLU A CA 1
ATOM 1535 C C . GLU A 1 192 ? -59.130 -76.049 -2.614 1.00 43.09 192 GLU A C 1
ATOM 1537 O O . GLU A 1 192 ? -60.275 -76.176 -2.171 1.00 43.09 192 GLU A O 1
ATOM 1542 N N . PRO A 1 193 ? -58.781 -76.702 -3.765 1.00 55.75 193 PRO A N 1
ATOM 1543 C CA . PRO A 1 193 ? -57.444 -77.062 -4.295 1.00 55.75 193 PRO A CA 1
ATOM 1544 C C . PRO A 1 193 ? -57.256 -77.007 -5.841 1.00 55.75 193 PRO A C 1
ATOM 1546 O O . PRO A 1 193 ? -58.169 -76.698 -6.600 1.00 55.75 193 PRO A O 1
ATOM 1549 N N . ALA A 1 194 ? -56.065 -77.482 -6.255 1.00 41.59 194 ALA A N 1
ATOM 1550 C CA . ALA A 1 194 ? -55.689 -78.107 -7.539 1.00 41.59 194 ALA A CA 1
ATOM 1551 C C . ALA A 1 194 ? -55.382 -77.150 -8.709 1.00 41.59 194 ALA A C 1
ATOM 1553 O O . ALA A 1 194 ? -56.153 -76.257 -9.013 1.00 41.59 194 ALA A O 1
ATOM 1554 N N . GLY A 1 195 ? -54.291 -77.274 -9.466 1.00 36.84 195 GLY A N 1
ATOM 1555 C CA . GLY A 1 195 ? -53.240 -78.285 -9.581 1.00 36.84 195 GLY A CA 1
ATOM 1556 C C . GLY A 1 195 ? -52.730 -78.277 -11.034 1.00 36.84 195 GLY A C 1
ATOM 1557 O O . GLY A 1 195 ? -53.548 -78.078 -11.920 1.00 36.84 195 GLY A O 1
ATOM 1558 N N . GLN A 1 196 ? -51.426 -78.542 -11.238 1.00 43.75 196 GLN A N 1
ATOM 1559 C CA . GLN A 1 196 ? -50.758 -78.949 -12.505 1.00 43.75 196 GLN A CA 1
ATOM 1560 C C . GLN A 1 196 ? -50.797 -77.908 -13.660 1.00 43.75 196 GLN A C 1
ATOM 1562 O O . GLN A 1 196 ? -51.814 -77.283 -13.913 1.00 43.75 196 GLN A O 1
ATOM 1567 N N . SER A 1 197 ? -49.732 -77.600 -14.404 1.00 48.03 197 SER A N 1
ATOM 1568 C CA . SER A 1 197 ? -48.469 -78.266 -14.755 1.00 48.03 197 SER A CA 1
ATOM 1569 C C . SER A 1 197 ? -47.384 -77.226 -15.037 1.00 48.03 197 SER A C 1
ATOM 1571 O O . SER A 1 197 ? -47.746 -76.069 -15.344 1.00 48.03 197 SER A O 1
#

Organism: Aegilops tauschii subsp. strangulata (NCBI:txid200361)

pLDDT: mean 77.36, std 20.35, range [29.02, 97.31]

Secondary structure (DSSP, 8-state):
--------STHHHHHHHHHHHHHHHHHHHHHHHSS--HHHHHHHHHHHTS-HHHHHHHHHHHHHHHHHHHHHTHHHHGGG-HHHHTTSS-HHHHIIIIISSTTPPP-HHHHHHHHHHTT--EEEEETTEEEEEEEE--TT-SS-SEEEEE-SS-EEEE-PPPPPGGGSSSSS-------------------------